Protein AF-A0A1R2BJV6-F1 (afdb_monomer_lite)

Radius of gyration: 89.95 Å; chains: 1; bounding box: 143×63×249 Å

Structure (mmCIF, N/CA/C/O backbone):
data_AF-A0A1R2BJV6-F1
#
_entry.id   AF-A0A1R2BJV6-F1
#
loop_
_atom_site.group_PDB
_atom_site.id
_atom_site.type_symbol
_atom_site.label_atom_id
_atom_site.label_alt_id
_atom_site.label_comp_id
_atom_site.label_asym_id
_atom_site.label_entity_id
_atom_site.label_seq_id
_atom_site.pdbx_PDB_ins_code
_atom_site.Cartn_x
_atom_site.Cartn_y
_atom_site.Cartn_z
_atom_site.occupancy
_atom_site.B_iso_or_equiv
_atom_site.auth_seq_id
_atom_site.auth_comp_id
_atom_site.auth_asym_id
_atom_site.auth_atom_id
_atom_site.pdbx_PDB_model_num
ATOM 1 N N . MET A 1 1 ? 21.326 22.599 32.337 1.00 49.22 1 MET A N 1
ATOM 2 C CA . MET A 1 1 ? 22.613 21.914 32.579 1.00 49.22 1 MET A CA 1
ATOM 3 C C . MET A 1 1 ? 22.349 20.485 33.032 1.00 49.22 1 MET A C 1
ATOM 5 O O . MET A 1 1 ? 21.954 20.294 34.172 1.00 49.22 1 MET A O 1
ATOM 9 N N . ARG A 1 2 ? 22.512 19.503 32.141 1.00 38.78 2 ARG A N 1
ATOM 10 C CA . ARG A 1 2 ? 22.883 18.113 32.459 1.00 38.78 2 ARG A CA 1
ATOM 11 C C . ARG A 1 2 ? 23.152 17.389 31.144 1.00 38.78 2 ARG A C 1
ATOM 13 O O . ARG A 1 2 ? 22.294 17.329 30.271 1.00 38.78 2 ARG A O 1
ATOM 20 N N . SER A 1 3 ? 24.394 16.954 31.019 1.00 37.34 3 SER A N 1
ATOM 21 C CA . SER A 1 3 ? 25.013 16.361 29.844 1.00 37.34 3 SER A CA 1
ATOM 22 C C . SER A 1 3 ? 24.700 14.868 29.791 1.00 37.34 3 SER A C 1
ATOM 24 O O . SER A 1 3 ? 24.886 14.172 30.786 1.00 37.34 3 SER A O 1
ATOM 26 N N . GLY A 1 4 ? 24.243 14.381 28.637 1.00 38.38 4 GLY A N 1
ATOM 27 C CA . GLY A 1 4 ? 24.126 12.958 28.325 1.00 38.38 4 GLY A CA 1
ATOM 28 C C . GLY A 1 4 ? 25.144 12.605 27.251 1.00 38.38 4 GLY A C 1
ATOM 29 O O . GLY A 1 4 ? 24.976 12.969 26.092 1.00 38.38 4 GLY A O 1
ATOM 30 N N . ILE A 1 5 ? 26.224 11.955 27.673 1.00 42.12 5 ILE A N 1
ATOM 31 C CA . ILE A 1 5 ? 27.309 11.445 26.837 1.00 42.12 5 ILE A CA 1
ATOM 32 C C . ILE A 1 5 ? 26.849 10.085 26.303 1.00 42.12 5 ILE A C 1
ATOM 34 O O . ILE A 1 5 ? 26.606 9.180 27.096 1.00 42.12 5 ILE A O 1
ATOM 38 N N . PHE A 1 6 ? 26.744 9.932 24.981 1.00 38.12 6 PHE A N 1
ATOM 39 C CA . PHE A 1 6 ? 26.655 8.618 24.344 1.00 38.12 6 PHE A CA 1
ATOM 40 C C . PHE A 1 6 ? 27.901 8.373 23.501 1.00 38.12 6 PHE A C 1
ATOM 42 O O . PHE A 1 6 ? 28.151 9.022 22.485 1.00 38.12 6 PHE A O 1
ATOM 49 N N . SER A 1 7 ? 28.685 7.419 23.988 1.00 36.53 7 SER A N 1
ATOM 50 C CA . SER A 1 7 ? 29.841 6.811 23.351 1.00 36.53 7 SER A CA 1
ATOM 51 C C . SER A 1 7 ? 29.456 6.220 21.996 1.00 36.53 7 SER A C 1
ATOM 53 O O . SER A 1 7 ? 28.618 5.325 21.920 1.00 36.53 7 SER A O 1
ATOM 55 N N . SER A 1 8 ? 30.088 6.701 20.928 1.00 33.28 8 SER A N 1
ATOM 56 C CA . SER A 1 8 ? 30.052 6.054 19.616 1.00 33.28 8 SER A CA 1
ATOM 57 C C . SER A 1 8 ? 31.327 5.237 19.456 1.00 33.28 8 SER A C 1
ATOM 59 O O . SER A 1 8 ? 32.410 5.787 19.264 1.00 33.28 8 SER A O 1
ATOM 61 N N . SER A 1 9 ? 31.195 3.921 19.596 1.00 33.88 9 SER A N 1
ATOM 62 C CA . SER A 1 9 ? 32.257 2.962 19.316 1.00 33.88 9 SER A CA 1
ATOM 63 C C . SER A 1 9 ? 32.338 2.684 17.819 1.00 33.88 9 SER A C 1
ATOM 65 O O . SER A 1 9 ? 31.340 2.444 17.142 1.00 33.88 9 SER A O 1
ATOM 67 N N . SER A 1 10 ? 33.573 2.723 17.340 1.00 35.06 10 SER A N 1
ATOM 68 C CA . SER A 1 10 ? 34.040 2.442 15.995 1.00 35.06 10 SER A CA 1
ATOM 69 C C . SER A 1 10 ? 33.534 1.117 15.425 1.00 35.06 10 SER A C 1
ATOM 71 O O . SER A 1 10 ? 33.561 0.078 16.079 1.00 35.06 10 SER A O 1
ATOM 73 N N . SER A 1 11 ? 33.197 1.126 14.139 1.00 36.78 11 SER A N 1
ATOM 74 C CA . SER A 1 11 ? 33.303 -0.050 13.277 1.00 36.78 11 SER A CA 1
ATOM 75 C C . SER A 1 11 ? 33.945 0.399 11.974 1.00 36.78 11 SER A C 1
ATOM 77 O O . SER A 1 11 ? 33.355 1.123 11.176 1.00 36.78 11 SER A O 1
ATOM 79 N N . ALA A 1 12 ? 35.214 0.024 11.833 1.00 40.38 12 ALA A N 1
ATOM 80 C CA . ALA A 1 12 ? 36.023 0.239 10.652 1.00 40.38 12 ALA A CA 1
ATOM 81 C C . ALA A 1 12 ? 35.399 -0.503 9.464 1.00 40.38 12 ALA A C 1
ATOM 83 O O . ALA A 1 12 ? 35.312 -1.731 9.458 1.00 40.38 12 ALA A O 1
ATOM 84 N N . VAL A 1 13 ? 34.978 0.245 8.446 1.00 37.28 13 VAL A N 1
ATOM 85 C CA . VAL A 1 13 ? 34.625 -0.332 7.150 1.00 37.28 13 VAL A CA 1
ATOM 86 C C . VAL A 1 13 ? 35.931 -0.581 6.410 1.00 37.28 13 VAL A C 1
ATOM 88 O O . VAL A 1 13 ? 36.560 0.327 5.872 1.00 37.28 13 VAL A O 1
ATOM 91 N N . SER A 1 14 ? 36.343 -1.843 6.455 1.00 33.75 14 SER A N 1
ATOM 92 C CA . SER A 1 14 ? 37.362 -2.435 5.600 1.00 33.75 14 SER A CA 1
ATOM 93 C C . SER A 1 14 ? 37.049 -2.107 4.134 1.00 33.75 14 SER A C 1
ATOM 95 O O . SER A 1 14 ? 36.014 -2.488 3.584 1.00 33.75 14 SER A O 1
ATOM 97 N N . SER A 1 15 ? 37.951 -1.357 3.507 1.00 39.97 15 SER A N 1
ATOM 98 C CA . SER A 1 15 ? 37.999 -1.102 2.072 1.00 39.97 15 SER A CA 1
ATOM 99 C C . SER A 1 15 ? 38.530 -2.344 1.346 1.00 39.97 15 SER A C 1
ATOM 101 O O . SER A 1 15 ? 39.646 -2.380 0.831 1.00 39.97 15 SER A O 1
ATOM 103 N N . GLY A 1 16 ? 37.704 -3.390 1.304 1.00 36.09 16 GLY A N 1
ATOM 104 C CA . GLY A 1 16 ? 37.917 -4.563 0.461 1.00 36.09 16 GLY A CA 1
ATOM 105 C C . GLY A 1 16 ? 37.756 -4.195 -1.012 1.00 36.09 16 GLY A C 1
ATOM 106 O O . GLY A 1 16 ? 36.646 -4.107 -1.529 1.00 36.09 16 GLY A O 1
ATOM 107 N N . ARG A 1 17 ? 38.882 -3.949 -1.680 1.00 41.75 17 ARG A N 1
ATOM 108 C CA . ARG A 1 17 ? 39.010 -3.726 -3.124 1.00 41.75 17 ARG A CA 1
ATOM 109 C C . ARG A 1 17 ? 38.687 -5.037 -3.864 1.00 41.75 17 ARG A C 1
ATOM 111 O O . ARG A 1 17 ? 39.434 -5.996 -3.688 1.00 41.75 17 ARG A O 1
ATOM 118 N N . PRO A 1 18 ? 37.645 -5.124 -4.711 1.00 45.06 18 PRO A N 1
ATOM 119 C CA . PRO A 1 18 ? 37.491 -6.269 -5.597 1.00 45.06 18 PRO A CA 1
ATOM 120 C C . PRO A 1 18 ? 38.451 -6.096 -6.777 1.00 45.06 18 PRO A C 1
ATOM 122 O O . PRO A 1 18 ? 38.282 -5.206 -7.613 1.00 45.06 18 PRO A O 1
ATOM 125 N N . THR A 1 19 ? 39.479 -6.937 -6.842 1.00 48.91 19 THR A N 1
ATOM 126 C CA . THR A 1 19 ? 40.296 -7.151 -8.040 1.00 48.91 19 THR A CA 1
ATOM 127 C C . THR A 1 19 ? 39.446 -7.863 -9.087 1.00 48.91 19 THR A C 1
ATOM 129 O O . THR A 1 19 ? 39.340 -9.085 -9.103 1.00 48.91 19 THR A O 1
ATOM 132 N N . SER A 1 20 ? 38.801 -7.082 -9.951 1.00 39.19 20 SER A N 1
ATOM 133 C CA . SER A 1 20 ? 38.192 -7.571 -11.187 1.00 39.19 20 SER A CA 1
ATOM 134 C C . SER A 1 20 ? 39.228 -7.507 -12.309 1.00 39.19 20 SER A C 1
ATOM 136 O O . SER A 1 20 ? 39.201 -6.617 -13.161 1.00 39.19 20 SER A O 1
ATOM 138 N N . GLU A 1 21 ? 40.137 -8.478 -12.313 1.00 44.97 21 GLU A N 1
ATOM 139 C CA . GLU A 1 21 ? 40.784 -8.940 -13.537 1.00 44.97 21 GLU A CA 1
ATOM 140 C C . GLU A 1 21 ? 39.705 -9.552 -14.437 1.00 44.97 21 GLU A C 1
ATOM 142 O O . GLU A 1 21 ? 39.217 -10.642 -14.153 1.00 44.97 21 GLU A O 1
ATOM 147 N N . LYS A 1 22 ? 39.276 -8.816 -15.470 1.00 49.19 22 LYS A N 1
ATOM 148 C CA . LYS A 1 22 ? 38.682 -9.320 -16.729 1.00 49.19 22 LYS A CA 1
ATOM 149 C C . LYS A 1 22 ? 38.082 -8.161 -17.521 1.00 49.19 22 LYS A C 1
ATOM 151 O O . LYS A 1 22 ? 36.878 -8.062 -17.708 1.00 49.19 22 LYS A O 1
ATOM 156 N N . TYR A 1 23 ? 38.950 -7.301 -18.029 1.00 39.94 23 TYR A N 1
ATOM 157 C CA . TYR A 1 23 ? 38.676 -6.607 -19.280 1.00 39.94 23 TYR A CA 1
ATOM 158 C C . TYR A 1 23 ? 39.931 -6.760 -20.122 1.00 39.94 23 TYR A C 1
ATOM 160 O O . TYR A 1 23 ? 40.956 -6.133 -19.861 1.00 39.94 23 TYR A O 1
ATOM 168 N N . GLY A 1 24 ? 39.863 -7.690 -21.075 1.00 35.62 24 GLY A N 1
ATOM 169 C CA . GLY A 1 24 ? 40.826 -7.756 -22.156 1.00 35.62 24 GLY A CA 1
ATOM 170 C C . GLY A 1 24 ? 40.742 -6.436 -22.902 1.00 35.62 24 GLY A C 1
ATOM 171 O O . GLY A 1 24 ? 39.757 -6.169 -23.587 1.00 35.62 24 GLY A O 1
ATOM 172 N N . TYR A 1 25 ? 41.756 -5.599 -22.717 1.00 34.22 25 TYR A N 1
ATOM 173 C CA . TYR A 1 25 ? 42.024 -4.503 -23.622 1.00 34.22 25 TYR A CA 1
ATOM 174 C C . TYR A 1 25 ? 42.264 -5.135 -24.990 1.00 34.22 25 TYR A C 1
ATOM 176 O O . TYR A 1 25 ? 43.315 -5.727 -25.236 1.00 34.22 25 TYR A O 1
ATOM 184 N N . ALA A 1 26 ? 41.272 -5.043 -25.873 1.00 38.50 26 ALA A N 1
ATOM 185 C CA . ALA A 1 26 ? 41.555 -5.090 -27.291 1.00 38.50 26 ALA A CA 1
ATOM 186 C C . ALA A 1 26 ? 42.527 -3.935 -27.540 1.00 38.50 26 ALA A C 1
ATOM 188 O O . ALA A 1 26 ? 42.160 -2.768 -27.405 1.00 38.50 26 ALA A O 1
ATOM 189 N N . GLN A 1 27 ? 43.788 -4.284 -27.791 1.00 36.28 27 GLN A N 1
ATOM 190 C CA . GLN A 1 27 ? 44.793 -3.373 -28.305 1.00 36.28 27 GLN A CA 1
ATOM 191 C C . GLN A 1 27 ? 44.212 -2.732 -29.564 1.00 36.28 27 GLN A C 1
ATOM 193 O O . GLN A 1 27 ? 44.200 -3.325 -30.642 1.00 36.28 27 GLN A O 1
ATOM 198 N N . SER A 1 28 ? 43.694 -1.517 -29.426 1.00 39.84 28 SER A N 1
ATOM 199 C CA . SER A 1 28 ? 43.546 -0.622 -30.554 1.00 39.84 28 SER A CA 1
ATOM 200 C C . SER A 1 28 ? 44.963 -0.307 -31.010 1.00 39.84 28 SER A C 1
ATOM 202 O O . SER A 1 28 ? 45.648 0.510 -30.393 1.00 39.84 28 SER A O 1
ATOM 204 N N . ASN A 1 29 ? 45.422 -1.001 -32.051 1.00 40.44 29 ASN A N 1
ATOM 205 C CA . ASN A 1 29 ? 46.551 -0.545 -32.846 1.00 40.44 29 ASN A CA 1
ATOM 206 C C . ASN A 1 29 ? 46.306 0.936 -33.165 1.00 40.44 29 ASN A C 1
ATOM 208 O O . ASN A 1 29 ? 45.294 1.239 -33.806 1.00 40.44 29 ASN A O 1
ATOM 212 N N . PRO A 1 30 ? 47.183 1.870 -32.759 1.00 41.09 30 PRO A N 1
ATOM 213 C CA . PRO A 1 30 ? 47.204 3.165 -33.401 1.00 41.09 30 PRO A CA 1
ATOM 214 C C . PRO A 1 30 ? 47.740 2.888 -34.804 1.00 41.09 30 PRO A C 1
ATOM 216 O O . PRO A 1 30 ? 48.946 2.772 -35.014 1.00 41.09 30 PRO A O 1
ATOM 219 N N . GLY A 1 31 ? 46.822 2.669 -35.750 1.00 34.84 31 GLY A N 1
ATOM 220 C CA . GLY A 1 31 ? 47.141 2.670 -37.169 1.00 34.84 31 GLY A CA 1
ATOM 221 C C . GLY A 1 31 ? 47.959 3.924 -37.429 1.00 34.84 31 GLY A C 1
ATOM 222 O O . GLY A 1 31 ? 47.504 5.030 -37.133 1.00 34.84 31 GLY A O 1
ATOM 223 N N . GLY A 1 32 ? 49.207 3.713 -37.840 1.00 33.66 32 GLY A N 1
ATOM 224 C CA . GLY A 1 32 ? 50.208 4.754 -37.945 1.00 33.66 32 GLY A CA 1
ATOM 225 C C . GLY A 1 32 ? 49.659 5.948 -38.707 1.00 33.66 32 GLY A C 1
ATOM 226 O O . GLY A 1 32 ? 49.199 5.823 -39.841 1.00 33.66 32 GLY A O 1
ATOM 227 N N . PHE A 1 33 ? 49.739 7.112 -38.071 1.00 37.44 33 PHE A N 1
ATOM 228 C CA . PHE A 1 33 ? 49.741 8.380 -38.773 1.00 37.44 33 PHE A CA 1
ATOM 229 C C . PHE A 1 33 ? 50.934 8.365 -39.734 1.00 37.44 33 PHE A C 1
ATOM 231 O O . PHE A 1 33 ? 52.050 8.731 -39.370 1.00 37.44 33 PHE A O 1
ATOM 238 N N . HIS A 1 34 ? 50.707 7.939 -40.974 1.00 37.00 34 HIS A N 1
ATOM 239 C CA . HIS A 1 34 ? 51.556 8.360 -42.070 1.00 37.00 34 HIS A CA 1
ATOM 240 C C . HIS A 1 34 ? 51.270 9.845 -42.289 1.00 37.00 34 HIS A C 1
ATOM 242 O O . HIS A 1 34 ? 50.373 10.229 -43.034 1.00 37.00 34 HIS A O 1
ATOM 248 N N . GLN A 1 35 ? 52.044 10.693 -41.609 1.00 35.38 35 GLN A N 1
ATOM 249 C CA . GLN A 1 35 ? 52.321 12.029 -42.111 1.00 35.38 35 GLN A CA 1
ATOM 250 C C . GLN A 1 35 ? 53.068 11.853 -43.429 1.00 35.38 35 GLN A C 1
ATOM 252 O O . GLN A 1 35 ? 54.291 11.726 -43.475 1.00 35.38 35 GLN A O 1
ATOM 257 N N . SER A 1 36 ? 52.324 11.799 -44.524 1.00 37.03 36 SER A N 1
ATOM 258 C CA . SER A 1 36 ? 52.890 11.975 -45.846 1.00 37.03 36 SER A CA 1
ATOM 259 C C . SER A 1 36 ? 53.202 13.460 -46.027 1.00 37.03 36 SER A C 1
ATOM 261 O O . SER A 1 36 ? 52.448 14.198 -46.656 1.00 37.03 36 SER A O 1
ATOM 263 N N . ASN A 1 37 ? 54.331 13.893 -45.458 1.00 39.50 37 ASN A N 1
ATOM 264 C CA . ASN A 1 37 ? 55.062 15.068 -45.920 1.00 39.50 37 ASN A CA 1
ATOM 265 C C . ASN A 1 37 ? 55.548 14.779 -47.348 1.00 39.50 37 ASN A C 1
ATOM 267 O O . ASN A 1 37 ? 56.713 14.446 -47.559 1.00 39.50 37 ASN A O 1
ATOM 271 N N . PHE A 1 38 ? 54.660 14.866 -48.340 1.00 37.81 38 PHE A N 1
ATOM 272 C CA . PHE A 1 38 ? 55.090 14.909 -49.732 1.00 37.81 38 PHE A CA 1
ATOM 273 C C . PHE A 1 38 ? 55.429 16.347 -50.089 1.00 37.81 38 PHE A C 1
ATOM 275 O O . PHE A 1 38 ? 54.603 17.148 -50.518 1.00 37.81 38 PHE A O 1
ATOM 282 N N . SER A 1 39 ? 56.704 16.631 -49.845 1.00 34.56 39 SER A N 1
ATOM 283 C CA . SER A 1 39 ? 57.479 17.668 -50.500 1.00 34.56 39 SER A CA 1
ATOM 284 C C . SER A 1 39 ? 57.087 17.782 -51.976 1.00 34.56 39 SER A C 1
ATOM 286 O O . SER A 1 39 ? 57.166 16.814 -52.733 1.00 34.56 39 SER A O 1
ATOM 288 N N . LEU A 1 40 ? 56.686 18.988 -52.371 1.00 41.06 40 LEU A N 1
ATOM 289 C CA . LEU A 1 40 ? 56.556 19.448 -53.752 1.00 41.06 40 LEU A CA 1
ATOM 290 C C . LEU A 1 40 ? 57.963 19.546 -54.370 1.00 41.06 40 LEU A C 1
ATOM 292 O O . LEU A 1 40 ? 58.503 20.622 -54.600 1.00 41.06 40 LEU A O 1
ATOM 296 N N . SER A 1 41 ? 58.616 18.411 -54.584 1.00 43.16 41 SER A N 1
ATOM 297 C CA . SER A 1 41 ? 59.862 18.341 -55.340 1.00 43.16 41 SER A CA 1
ATOM 298 C C . SER A 1 41 ? 59.922 17.013 -56.080 1.00 43.16 41 SER A C 1
ATOM 300 O O . SER A 1 41 ? 59.443 16.003 -55.576 1.00 43.16 41 SER A O 1
ATOM 302 N N . MET A 1 42 ? 60.515 17.042 -57.275 1.00 41.00 42 MET A N 1
ATOM 303 C CA . MET A 1 42 ? 60.585 15.978 -58.291 1.00 41.00 42 MET A CA 1
ATOM 304 C C . MET A 1 42 ? 59.549 16.086 -59.421 1.00 41.00 42 MET A C 1
ATOM 306 O O . MET A 1 42 ? 58.965 15.103 -59.865 1.00 41.00 42 MET A O 1
ATOM 310 N N . ILE A 1 43 ? 59.438 17.285 -60.003 1.00 41.72 43 ILE A N 1
ATOM 311 C CA . ILE A 1 43 ? 59.427 17.369 -61.469 1.00 41.72 43 ILE A CA 1
ATOM 312 C C . ILE A 1 43 ? 60.828 16.928 -61.911 1.00 41.72 43 ILE A C 1
ATOM 314 O O . ILE A 1 43 ? 61.792 17.682 -61.796 1.00 41.72 43 ILE A O 1
ATOM 318 N N . THR A 1 44 ? 60.971 15.677 -62.340 1.00 38.91 44 THR A N 1
ATOM 319 C CA . THR A 1 44 ? 62.186 15.205 -63.016 1.00 38.91 44 THR A CA 1
ATOM 320 C C . THR A 1 44 ? 62.430 16.033 -64.285 1.00 38.91 44 THR A C 1
ATOM 322 O O . THR A 1 44 ? 61.498 16.171 -65.083 1.00 38.91 44 THR A O 1
ATOM 325 N N . PRO A 1 45 ? 63.647 16.552 -64.535 1.00 39.00 45 PRO A N 1
ATOM 326 C CA . PRO A 1 45 ? 63.947 17.242 -65.781 1.00 39.00 45 PRO A CA 1
ATOM 327 C C . PRO A 1 45 ? 64.039 16.249 -66.949 1.00 39.00 45 PRO A C 1
ATOM 329 O O . PRO A 1 45 ? 64.834 15.314 -66.928 1.00 39.00 45 PRO A O 1
ATOM 332 N N . LEU A 1 46 ? 63.200 16.496 -67.957 1.00 43.41 46 LEU A N 1
ATOM 333 C CA . LEU A 1 46 ? 63.441 16.370 -69.401 1.00 43.41 46 LEU A CA 1
ATOM 334 C C . LEU A 1 46 ? 64.406 15.256 -69.856 1.00 43.41 46 LEU A C 1
ATOM 336 O O . LEU A 1 46 ? 65.609 15.465 -70.006 1.00 43.41 46 LEU A O 1
ATOM 340 N N . LYS A 1 47 ? 63.841 14.110 -70.267 1.00 38.09 47 LYS A N 1
ATOM 341 C CA . LYS A 1 47 ? 64.441 13.345 -71.369 1.00 38.09 47 LYS A CA 1
ATOM 342 C C . LYS A 1 47 ? 64.453 14.254 -72.598 1.00 38.09 47 LYS A C 1
ATOM 344 O O . LYS A 1 47 ? 63.409 14.783 -72.974 1.00 38.09 47 LYS A O 1
ATOM 349 N N . ASN A 1 48 ? 65.629 14.420 -73.201 1.00 33.03 48 ASN A N 1
ATOM 350 C CA . ASN A 1 48 ? 65.822 15.096 -74.483 1.00 33.03 48 ASN A CA 1
ATOM 351 C C . ASN A 1 48 ? 64.681 14.749 -75.457 1.00 33.03 48 ASN A C 1
ATOM 353 O O . ASN A 1 48 ? 64.411 13.554 -75.642 1.00 33.03 48 ASN A O 1
ATOM 357 N N . PRO A 1 49 ? 64.015 15.737 -76.084 1.00 42.91 49 PRO A N 1
ATOM 358 C CA . PRO A 1 49 ? 62.938 15.465 -77.015 1.00 42.91 49 PRO A CA 1
ATOM 359 C C . PRO A 1 49 ? 63.560 14.855 -78.269 1.00 42.91 49 PRO A C 1
ATOM 361 O O . PRO A 1 49 ? 63.974 15.552 -79.191 1.00 42.91 49 PRO A O 1
ATOM 364 N N . THR A 1 50 ? 63.617 13.525 -78.329 1.00 44.12 50 THR A N 1
ATOM 365 C CA . THR A 1 50 ? 63.570 12.864 -79.630 1.00 44.12 50 THR A CA 1
ATOM 366 C C . THR A 1 50 ? 62.241 13.304 -80.220 1.00 44.12 50 THR A C 1
ATOM 368 O O . THR A 1 50 ? 61.185 13.011 -79.663 1.00 44.12 50 THR A O 1
ATOM 371 N N . HIS A 1 51 ? 62.303 14.146 -81.251 1.00 50.66 51 HIS A N 1
ATOM 372 C CA . HIS A 1 51 ? 61.143 14.687 -81.943 1.00 50.66 51 HIS A CA 1
ATOM 373 C C . HIS A 1 51 ? 60.315 13.523 -82.499 1.00 50.66 51 HIS A C 1
ATOM 375 O O . HIS A 1 51 ? 60.478 13.103 -83.638 1.00 50.66 51 HIS A O 1
ATOM 381 N N . LYS A 1 52 ? 59.428 12.963 -81.672 1.00 61.91 52 LYS A N 1
ATOM 382 C CA . LYS A 1 52 ? 58.354 12.111 -82.148 1.00 61.91 52 LYS A CA 1
ATOM 383 C C . LYS A 1 52 ? 57.399 13.044 -82.867 1.00 61.91 52 LYS A C 1
ATOM 385 O O . LYS A 1 52 ? 56.685 13.829 -82.240 1.00 61.91 52 LYS A O 1
ATOM 390 N N . ASP A 1 53 ? 57.424 12.987 -84.190 1.00 73.56 53 ASP A N 1
ATOM 391 C CA . ASP A 1 53 ? 56.498 13.712 -85.056 1.00 73.56 53 ASP A CA 1
ATOM 392 C C . ASP A 1 53 ? 55.128 13.025 -85.100 1.00 73.56 53 ASP A C 1
ATOM 394 O O . ASP A 1 53 ? 54.471 12.979 -86.139 1.00 73.56 53 ASP A O 1
ATOM 398 N N . SER A 1 54 ? 54.690 12.481 -83.962 1.00 84.12 54 SER A N 1
ATOM 399 C CA . SER A 1 54 ? 53.398 11.842 -83.788 1.00 84.12 54 SER A CA 1
ATOM 400 C C . SER A 1 54 ? 52.804 12.097 -82.402 1.00 84.12 54 SER A C 1
ATOM 402 O O . SER A 1 54 ? 53.514 12.293 -81.415 1.00 84.12 54 SER A O 1
ATOM 404 N N . CYS A 1 55 ? 51.475 12.119 -82.326 1.00 87.31 55 CYS A N 1
ATOM 405 C CA . CYS A 1 55 ? 50.749 12.237 -81.064 1.00 87.31 55 CYS A CA 1
ATOM 406 C C . CYS A 1 55 ? 50.975 11.002 -80.185 1.00 87.31 55 CYS A C 1
ATOM 408 O O . CYS A 1 55 ? 50.712 9.895 -80.630 1.00 87.31 55 CYS A O 1
ATOM 410 N N . HIS A 1 56 ? 51.353 11.170 -78.917 1.00 87.62 56 HIS A N 1
ATOM 411 C CA . HIS A 1 56 ? 51.596 10.033 -78.015 1.00 87.62 56 HIS A CA 1
ATOM 412 C C . HIS A 1 56 ? 50.341 9.214 -77.643 1.00 87.62 56 HIS A C 1
ATOM 414 O O . HIS A 1 56 ? 50.480 8.149 -77.051 1.00 87.62 56 HIS A O 1
ATOM 420 N N . ILE A 1 57 ? 49.131 9.698 -77.961 1.00 88.25 57 ILE A N 1
ATOM 421 C CA . ILE A 1 57 ? 47.861 9.004 -77.677 1.00 88.25 57 ILE A CA 1
ATOM 422 C C . ILE A 1 57 ? 47.393 8.189 -78.886 1.00 88.25 57 ILE A C 1
ATOM 424 O O . ILE A 1 57 ? 47.126 6.999 -78.755 1.00 88.25 57 ILE A O 1
ATOM 428 N N . CYS A 1 58 ? 47.307 8.805 -80.070 1.00 88.19 58 CYS A N 1
ATOM 429 C CA . CYS A 1 58 ? 46.791 8.143 -81.277 1.00 88.19 58 CYS A CA 1
ATOM 430 C C . CYS A 1 58 ? 47.838 7.881 -82.364 1.00 88.19 58 CYS A C 1
ATOM 432 O O . CYS A 1 58 ? 47.489 7.409 -83.442 1.00 88.19 58 CYS A O 1
ATOM 434 N N . ASN A 1 59 ? 49.103 8.230 -82.124 1.00 85.50 59 ASN A N 1
ATOM 435 C CA . ASN A 1 59 ? 50.220 8.110 -83.064 1.00 85.50 59 ASN A CA 1
ATOM 436 C C . ASN A 1 59 ? 50.021 8.825 -84.415 1.00 85.50 59 ASN A C 1
ATOM 438 O O . ASN A 1 59 ? 50.791 8.589 -85.345 1.00 85.50 59 ASN A O 1
ATOM 442 N N . CYS A 1 60 ? 49.048 9.739 -84.542 1.00 84.75 60 CYS A N 1
ATOM 443 C CA . CYS A 1 60 ? 48.867 10.507 -85.774 1.00 84.75 60 CYS A CA 1
ATOM 444 C C . CYS A 1 60 ? 50.079 11.407 -86.025 1.00 84.75 60 CYS A C 1
ATOM 446 O O . CYS A 1 60 ? 50.538 12.082 -85.099 1.00 84.75 60 CYS A O 1
ATOM 448 N N . SER A 1 61 ? 50.573 11.452 -87.263 1.00 82.81 61 SER A N 1
ATOM 449 C CA . SER A 1 61 ? 51.741 12.269 -87.582 1.00 82.81 61 SER A CA 1
ATOM 450 C C . SER A 1 61 ? 51.414 13.766 -87.621 1.00 82.81 61 SER A C 1
ATOM 452 O O . SER A 1 61 ? 50.369 14.173 -88.132 1.00 82.81 61 SER A O 1
ATOM 454 N N . PHE A 1 62 ? 52.314 14.598 -87.094 1.00 82.19 62 PHE A N 1
ATOM 455 C CA . PHE A 1 62 ? 52.176 16.057 -87.123 1.00 82.19 62 PHE A CA 1
ATOM 456 C C . PHE A 1 62 ? 52.571 16.676 -88.468 1.00 82.19 62 PHE A C 1
ATOM 458 O O . PHE A 1 62 ? 52.156 17.795 -88.751 1.00 82.19 62 PHE A O 1
ATOM 465 N N . SER A 1 63 ? 53.313 15.952 -89.312 1.00 70.31 63 SER A N 1
ATOM 466 C CA . SER A 1 63 ? 53.765 16.435 -90.625 1.00 70.31 63 SER A CA 1
ATOM 467 C C . SER A 1 63 ? 52.632 16.593 -91.642 1.00 70.31 63 SER A C 1
ATOM 469 O O . SER A 1 63 ? 52.793 17.330 -92.610 1.00 70.31 63 SER A O 1
ATOM 471 N N . LEU A 1 64 ? 51.490 15.924 -91.425 1.00 59.34 64 LEU A N 1
ATOM 472 C CA . LEU A 1 64 ? 50.440 15.818 -92.435 1.00 59.34 64 LEU A CA 1
ATOM 473 C C . LEU A 1 64 ? 49.265 16.787 -92.280 1.00 59.34 64 LEU A C 1
ATOM 475 O O . LEU A 1 64 ? 48.719 17.096 -93.322 1.00 59.34 64 LEU A O 1
ATOM 479 N N . ILE A 1 65 ? 48.867 17.272 -91.085 1.00 56.00 65 ILE A N 1
ATOM 480 C CA . ILE A 1 65 ? 47.783 18.294 -90.929 1.00 56.00 65 ILE A CA 1
ATOM 481 C C . ILE A 1 65 ? 47.616 18.898 -89.500 1.00 56.00 65 ILE A C 1
ATOM 483 O O . ILE A 1 65 ? 46.757 19.750 -89.303 1.00 56.00 65 ILE A O 1
ATOM 487 N N . ASN A 1 66 ? 48.418 18.581 -88.471 1.00 62.94 66 ASN A N 1
ATOM 488 C CA . ASN A 1 66 ? 48.112 19.021 -87.089 1.00 62.94 66 ASN A CA 1
ATOM 489 C C . ASN A 1 66 ? 49.208 19.868 -86.423 1.00 62.94 66 ASN A C 1
ATOM 491 O O . ASN A 1 66 ? 50.365 19.463 -86.364 1.00 62.94 66 ASN A O 1
ATOM 495 N N . LYS A 1 67 ? 48.824 21.002 -85.807 1.00 75.25 67 LYS A N 1
ATOM 496 C CA . LYS A 1 67 ? 49.698 21.753 -84.885 1.00 75.25 67 LYS A CA 1
ATOM 497 C C . LYS A 1 67 ? 50.107 20.842 -83.718 1.00 75.25 67 LYS A C 1
ATOM 499 O O . LYS A 1 67 ? 49.244 20.329 -83.006 1.00 75.25 67 LYS A O 1
ATOM 504 N N . LYS A 1 68 ? 51.417 20.660 -83.523 1.00 84.94 68 LYS A N 1
ATOM 505 C CA . LYS A 1 68 ? 51.999 19.933 -82.385 1.00 84.94 68 LYS A CA 1
ATOM 506 C C . LYS A 1 68 ? 51.759 20.722 -81.096 1.00 84.94 68 LYS A C 1
ATOM 508 O O . LYS A 1 68 ? 52.189 21.867 -80.989 1.00 84.94 68 LYS A O 1
ATOM 513 N N . LEU A 1 69 ? 51.088 20.111 -80.124 1.00 86.50 69 LEU A N 1
ATOM 514 C CA . LEU A 1 69 ? 50.874 20.667 -78.786 1.00 86.50 69 LEU A CA 1
ATOM 515 C C . LEU A 1 69 ? 51.645 19.827 -77.771 1.00 86.50 69 LEU A C 1
ATOM 517 O O . LEU A 1 69 ? 51.804 18.626 -77.972 1.00 86.50 69 LEU A O 1
ATOM 521 N N . ILE A 1 70 ? 52.117 20.437 -76.687 1.00 87.31 70 ILE A N 1
ATOM 522 C CA . ILE A 1 70 ? 52.832 19.733 -75.616 1.00 87.31 70 ILE A CA 1
ATOM 523 C C . ILE A 1 70 ? 51.923 19.640 -74.394 1.00 87.31 70 ILE A C 1
ATOM 525 O O . ILE A 1 70 ? 51.358 20.644 -73.962 1.00 87.31 70 ILE A O 1
ATOM 529 N N . CYS A 1 71 ? 51.769 18.433 -73.851 1.00 88.81 71 CYS A N 1
ATOM 530 C CA . CYS A 1 71 ? 51.052 18.218 -72.601 1.00 88.81 71 CYS A CA 1
ATOM 531 C C . CYS A 1 71 ? 51.821 18.826 -71.426 1.00 88.81 71 CYS A C 1
ATOM 533 O O . CYS A 1 71 ? 52.961 18.441 -71.181 1.00 88.81 71 CYS A O 1
ATOM 535 N N . LYS A 1 72 ? 51.188 19.708 -70.644 1.00 87.69 72 LYS A N 1
ATOM 536 C CA . LYS A 1 72 ? 51.796 20.247 -69.415 1.00 87.69 72 LYS A CA 1
ATOM 537 C C . LYS A 1 72 ? 52.023 19.175 -68.337 1.00 87.69 72 LYS A C 1
ATOM 539 O O . LYS A 1 72 ? 52.962 19.291 -67.560 1.00 87.69 72 LYS A O 1
ATOM 544 N N . GLY A 1 73 ? 51.180 18.141 -68.292 1.00 87.38 73 GLY A N 1
ATOM 545 C CA . GLY A 1 73 ? 51.252 17.084 -67.278 1.00 87.38 73 GLY A CA 1
ATOM 546 C C . GLY A 1 73 ? 52.425 16.119 -67.474 1.00 87.38 73 GLY A C 1
ATOM 547 O O . GLY A 1 73 ? 53.161 15.855 -66.530 1.00 87.38 73 GLY A O 1
ATOM 548 N N . CYS A 1 74 ? 52.611 15.603 -68.693 1.00 88.62 74 CYS A N 1
ATOM 549 C CA . CYS A 1 74 ? 53.633 14.589 -68.988 1.00 88.62 74 CYS A CA 1
ATOM 550 C C . CYS A 1 74 ? 54.758 15.058 -69.925 1.00 88.62 74 CYS A C 1
ATOM 552 O O . CYS A 1 74 ? 55.711 14.316 -70.131 1.00 88.62 74 CYS A O 1
ATOM 554 N N . GLY A 1 75 ? 54.663 16.253 -70.518 1.00 87.50 75 GLY A N 1
ATOM 555 C CA . GLY A 1 75 ? 55.653 16.777 -71.470 1.00 87.50 75 GLY A CA 1
ATOM 556 C C . GLY A 1 75 ? 55.617 16.139 -72.865 1.00 87.50 75 GLY A C 1
ATOM 557 O O . GLY A 1 75 ? 56.364 16.559 -73.747 1.00 87.50 75 GLY A O 1
ATOM 558 N N . GLU A 1 76 ? 54.750 15.152 -73.097 1.00 89.81 76 GLU A N 1
ATOM 559 C CA . GLU A 1 76 ? 54.659 14.429 -74.369 1.00 89.81 76 GLU A CA 1
ATOM 560 C C . GLU A 1 76 ? 53.834 15.198 -75.422 1.00 89.81 76 GLU A C 1
ATOM 562 O O . GLU A 1 76 ? 52.889 15.927 -75.079 1.00 89.81 76 GLU A O 1
ATOM 567 N N . PRO A 1 77 ? 54.140 15.038 -76.725 1.00 88.12 77 PRO A N 1
ATOM 568 C CA . PRO A 1 77 ? 53.438 15.745 -77.783 1.00 88.12 77 PRO A CA 1
ATOM 569 C C . PRO A 1 77 ? 52.069 15.120 -78.080 1.00 88.12 77 PRO A C 1
ATOM 571 O O . PRO A 1 77 ? 51.907 13.900 -78.130 1.00 88.12 77 PRO A O 1
ATOM 574 N N . MET A 1 78 ? 51.061 15.950 -78.322 1.00 89.19 78 MET A N 1
ATOM 575 C CA . MET A 1 78 ? 49.681 15.535 -78.580 1.00 89.19 78 MET A CA 1
ATOM 576 C C . MET A 1 78 ? 49.047 16.347 -79.709 1.00 89.19 78 MET A C 1
ATOM 578 O O . MET A 1 78 ? 49.442 17.482 -79.978 1.00 89.19 78 MET A O 1
ATOM 582 N N . CYS A 1 79 ? 48.071 15.753 -80.396 1.00 87.38 79 CYS A N 1
ATOM 583 C CA . CYS A 1 79 ? 47.259 16.476 -81.370 1.00 87.38 79 CYS A CA 1
ATOM 584 C C . CYS A 1 79 ? 46.126 17.232 -80.671 1.00 87.38 79 CYS A C 1
ATOM 586 O O . CYS A 1 79 ? 45.797 16.953 -79.520 1.00 87.38 79 CYS A O 1
ATOM 588 N N . TYR A 1 80 ? 45.513 18.180 -81.383 1.00 85.94 80 TYR A N 1
ATOM 589 C CA . TYR A 1 80 ? 44.434 19.008 -80.840 1.00 85.94 80 TYR A CA 1
ATOM 590 C C . TYR A 1 80 ? 43.268 18.180 -80.280 1.00 85.94 80 TYR A C 1
ATOM 592 O O . TYR A 1 80 ? 42.758 18.510 -79.214 1.00 85.94 80 TYR A O 1
ATOM 600 N N . MET A 1 81 ? 42.910 17.082 -80.957 1.00 87.19 81 MET A N 1
ATOM 601 C CA . MET A 1 81 ? 41.824 16.176 -80.558 1.00 87.19 81 MET A CA 1
ATOM 602 C C . MET A 1 81 ? 42.041 15.507 -79.201 1.00 87.19 81 MET A C 1
ATOM 604 O O . MET A 1 81 ? 41.069 15.267 -78.502 1.00 87.19 81 MET A O 1
ATOM 608 N N . HIS A 1 82 ? 43.295 15.239 -78.831 1.00 88.44 82 HIS A N 1
ATOM 609 C CA . HIS A 1 82 ? 43.649 14.647 -77.537 1.00 88.44 82 HIS A CA 1
ATOM 610 C C . HIS A 1 82 ? 44.268 15.680 -76.594 1.00 88.44 82 HIS A C 1
ATOM 612 O O . HIS A 1 82 ? 45.120 15.357 -75.763 1.00 88.44 82 HIS A O 1
ATOM 618 N N . SER A 1 83 ? 43.913 16.951 -76.801 1.00 86.81 83 SER A N 1
ATOM 619 C CA . SER A 1 83 ? 44.331 18.058 -75.961 1.00 86.81 83 SER A CA 1
ATOM 620 C C . SER A 1 83 ? 43.103 18.720 -75.355 1.00 86.81 83 SER A C 1
ATOM 622 O O . SER A 1 83 ? 42.255 19.268 -76.060 1.00 86.81 83 SER A O 1
ATOM 624 N N . SER A 1 84 ? 43.051 18.720 -74.034 1.00 86.25 84 SER A N 1
ATOM 625 C CA . SER A 1 84 ? 42.044 19.434 -73.263 1.00 86.25 84 SER A CA 1
ATOM 626 C C . SER A 1 84 ? 42.677 20.671 -72.629 1.00 86.25 84 SER A C 1
ATOM 628 O O . SER A 1 84 ? 43.860 20.660 -72.283 1.00 86.25 84 SER A O 1
ATOM 630 N N . LEU A 1 85 ? 41.916 21.759 -72.504 1.00 82.06 85 LEU A N 1
ATOM 631 C CA . LEU A 1 85 ? 42.344 22.913 -71.709 1.00 82.06 85 LEU A CA 1
ATOM 632 C C . LEU A 1 85 ? 42.195 22.569 -70.229 1.00 82.06 85 LEU A C 1
ATOM 634 O O . LEU A 1 85 ? 41.175 22.007 -69.833 1.00 82.06 85 LEU A O 1
ATOM 638 N N . LEU A 1 86 ? 43.214 22.891 -69.434 1.00 70.69 86 LEU A N 1
ATOM 639 C CA . LEU A 1 86 ? 43.188 22.636 -67.994 1.00 70.69 86 LEU A CA 1
ATOM 640 C C . LEU A 1 86 ? 42.219 23.584 -67.264 1.00 70.69 86 LEU A C 1
ATOM 642 O O . LEU A 1 86 ? 41.589 23.189 -66.291 1.00 70.69 86 LEU A O 1
ATOM 646 N N . ASP A 1 87 ? 42.079 24.815 -67.756 1.00 68.31 87 ASP A N 1
ATOM 647 C CA . ASP A 1 87 ? 41.150 25.825 -67.250 1.00 68.31 87 ASP A CA 1
ATOM 648 C C . ASP A 1 87 ? 40.717 26.737 -68.414 1.00 68.31 87 ASP A C 1
ATOM 650 O O . ASP A 1 87 ? 41.455 26.910 -69.384 1.00 68.31 87 ASP A O 1
ATOM 654 N N . ARG A 1 88 ? 39.529 27.347 -68.340 1.00 66.06 88 ARG A N 1
ATOM 655 C CA . ARG A 1 88 ? 39.052 28.327 -69.333 1.00 66.06 88 ARG A CA 1
ATOM 656 C C . ARG A 1 88 ? 39.918 29.591 -69.367 1.00 66.06 88 ARG A C 1
ATOM 658 O O . ARG A 1 88 ? 39.914 30.287 -70.378 1.00 66.06 88 ARG A O 1
ATOM 665 N N . PHE A 1 89 ? 40.656 29.865 -68.290 1.00 67.94 89 PHE A N 1
ATOM 666 C CA . PHE A 1 89 ? 41.519 31.042 -68.149 1.00 67.94 89 PHE A CA 1
ATOM 667 C C . PHE A 1 89 ? 43.009 30.761 -68.402 1.00 67.94 89 PHE A C 1
ATOM 669 O O . PHE A 1 89 ? 43.748 31.689 -68.724 1.00 67.94 89 PHE A O 1
ATOM 676 N N . ASN A 1 90 ? 43.451 29.500 -68.329 1.00 64.06 90 ASN A N 1
ATOM 677 C CA . ASN A 1 90 ? 44.822 29.101 -68.654 1.00 64.06 90 ASN A CA 1
ATOM 678 C C . ASN A 1 90 ? 44.857 28.403 -70.018 1.00 64.06 90 ASN A C 1
ATOM 680 O O . ASN A 1 90 ? 44.297 27.327 -70.194 1.00 64.06 90 ASN A O 1
ATOM 684 N N . LEU A 1 91 ? 45.595 28.966 -70.982 1.00 71.06 91 LEU A N 1
ATOM 685 C CA . LEU A 1 91 ? 45.804 28.371 -72.317 1.00 71.06 91 LEU A CA 1
ATOM 686 C C . LEU A 1 91 ? 46.650 27.079 -72.298 1.00 71.06 91 LEU A C 1
ATOM 688 O O . LEU A 1 91 ? 47.031 26.555 -73.347 1.00 71.06 91 LEU A O 1
ATOM 692 N N . GLU A 1 92 ? 46.963 26.567 -71.112 1.00 81.81 92 GLU A N 1
ATOM 693 C CA . GLU A 1 92 ? 47.742 25.359 -70.909 1.00 81.81 92 GLU A CA 1
ATOM 694 C C . GLU A 1 92 ? 46.913 24.123 -71.243 1.00 81.81 92 GLU A C 1
ATOM 696 O O . GLU A 1 92 ? 45.780 23.947 -70.784 1.00 81.81 92 GLU A O 1
ATOM 701 N N . ARG A 1 93 ? 47.500 23.247 -72.060 1.00 85.88 93 ARG A N 1
ATOM 702 C CA . ARG A 1 93 ? 46.839 22.036 -72.533 1.00 85.88 93 ARG A CA 1
ATOM 703 C C . ARG A 1 93 ? 47.410 20.798 -71.863 1.00 85.88 93 ARG A C 1
ATOM 705 O O . ARG A 1 93 ? 48.616 20.677 -71.646 1.00 85.88 93 ARG A O 1
ATOM 712 N N . ILE A 1 94 ? 46.529 19.853 -71.582 1.00 91.00 94 ILE A N 1
ATOM 713 C CA . ILE A 1 94 ? 46.839 18.557 -70.991 1.00 91.00 94 ILE A CA 1
ATOM 714 C C . ILE A 1 94 ? 46.291 17.449 -71.888 1.00 91.00 94 ILE A C 1
ATOM 716 O O . ILE A 1 94 ? 45.304 17.648 -72.598 1.00 91.00 94 ILE A O 1
ATOM 720 N N . CYS A 1 95 ? 46.956 16.300 -71.895 1.00 89.75 95 CYS A N 1
ATOM 721 C CA . CYS A 1 95 ? 46.518 15.156 -72.676 1.00 89.75 95 CYS A CA 1
ATOM 722 C C . CYS A 1 95 ? 45.404 14.397 -71.958 1.00 89.75 95 CYS A C 1
ATOM 724 O O . CYS A 1 95 ? 45.309 14.447 -70.729 1.00 89.75 95 CYS A O 1
ATOM 726 N N . ASP A 1 96 ? 44.594 13.655 -72.708 1.00 88.62 96 ASP A N 1
ATOM 727 C CA . ASP A 1 96 ? 43.444 12.935 -72.146 1.00 88.62 96 ASP A CA 1
ATOM 728 C C . ASP A 1 96 ? 43.843 11.935 -71.054 1.00 88.62 96 ASP A C 1
ATOM 730 O O . ASP A 1 96 ? 43.108 11.745 -70.088 1.00 88.62 96 ASP A O 1
ATOM 734 N N . VAL A 1 97 ? 45.034 11.335 -71.156 1.00 89.94 97 VAL A N 1
ATOM 735 C CA . VAL A 1 97 ? 45.557 10.402 -70.145 1.00 89.94 97 VAL A CA 1
ATOM 736 C C . VAL A 1 97 ? 45.800 11.116 -68.814 1.00 89.94 97 VAL A C 1
ATOM 738 O O . VAL A 1 97 ? 45.332 10.656 -67.773 1.00 89.94 97 VAL A O 1
ATOM 741 N N . CYS A 1 98 ? 46.495 12.255 -68.836 1.00 89.88 98 CYS A N 1
ATOM 742 C CA . CYS A 1 98 ? 46.767 13.026 -67.626 1.00 89.88 98 CYS A CA 1
ATOM 743 C C . CYS A 1 98 ? 45.493 13.690 -67.079 1.00 89.88 98 CYS A C 1
ATOM 745 O O . CYS A 1 98 ? 45.306 13.724 -65.866 1.00 89.88 98 CYS A O 1
ATOM 747 N N . MET A 1 99 ? 44.585 14.149 -67.948 1.00 89.81 99 MET A N 1
ATOM 748 C CA . MET A 1 99 ? 43.276 14.659 -67.525 1.00 89.81 99 MET A CA 1
ATOM 749 C C . MET A 1 99 ? 42.468 13.572 -66.806 1.00 89.81 99 MET A C 1
ATOM 751 O O . MET A 1 99 ? 41.924 13.806 -65.730 1.00 89.81 99 MET A O 1
ATOM 755 N N . ARG A 1 100 ? 42.451 12.347 -67.348 1.00 90.44 100 ARG A N 1
ATOM 756 C CA . ARG A 1 100 ? 41.786 11.202 -66.718 1.00 90.44 100 ARG A CA 1
ATOM 757 C C . ARG A 1 100 ? 42.360 10.889 -65.338 1.00 90.44 100 ARG A C 1
ATOM 759 O O . ARG A 1 100 ? 41.589 10.627 -64.427 1.00 90.44 100 ARG A O 1
ATOM 766 N N . GLN A 1 101 ? 43.683 10.928 -65.172 1.00 91.44 101 GLN A N 1
ATOM 767 C CA . GLN A 1 101 ? 44.324 10.702 -63.869 1.00 91.44 101 GLN A CA 1
ATOM 768 C C . GLN A 1 101 ? 43.922 11.757 -62.831 1.00 91.44 101 GLN A C 1
ATOM 770 O O . GLN A 1 101 ? 43.652 11.401 -61.688 1.00 91.44 101 GLN A O 1
ATOM 775 N N . ILE A 1 102 ? 43.841 13.032 -63.228 1.00 89.56 102 ILE A N 1
ATOM 776 C CA . ILE A 1 102 ? 43.372 14.112 -62.347 1.00 89.56 102 ILE A CA 1
ATOM 777 C C . ILE A 1 102 ? 41.926 13.858 -61.917 1.00 89.56 102 ILE A C 1
ATOM 779 O O . ILE A 1 102 ? 41.641 13.889 -60.724 1.00 89.56 102 ILE A O 1
ATOM 783 N N . LEU A 1 103 ? 41.038 13.551 -62.868 1.00 89.81 103 LEU A N 1
ATOM 784 C CA . LEU A 1 103 ? 39.625 13.286 -62.579 1.00 89.81 103 LEU A CA 1
ATOM 785 C C . LEU A 1 103 ? 39.432 12.054 -61.684 1.00 89.81 103 LEU A C 1
ATOM 787 O O . LEU A 1 103 ? 38.609 12.086 -60.775 1.00 89.81 103 LEU A O 1
ATOM 791 N N . VAL A 1 104 ? 40.198 10.980 -61.910 1.00 93.75 104 VAL A N 1
ATOM 792 C CA . VAL A 1 104 ? 40.158 9.780 -61.057 1.00 93.75 104 VAL A CA 1
ATOM 793 C C . VAL A 1 104 ? 40.589 10.122 -59.636 1.00 93.75 104 VAL A C 1
ATOM 795 O O . VAL A 1 104 ? 39.879 9.772 -58.701 1.00 93.75 104 VAL A O 1
ATOM 798 N N . LYS A 1 105 ? 41.695 10.854 -59.467 1.00 93.44 105 LYS A N 1
ATOM 799 C CA . LYS A 1 105 ? 42.174 11.250 -58.140 1.00 93.44 105 LYS A CA 1
ATOM 800 C C . LYS A 1 105 ? 41.172 12.152 -57.412 1.00 93.44 105 LYS A C 1
ATOM 802 O O . LYS A 1 105 ? 40.902 11.925 -56.242 1.00 93.44 105 LYS A O 1
ATOM 807 N N . GLN A 1 106 ? 40.582 13.127 -58.108 1.00 92.69 106 GLN A N 1
ATOM 808 C CA . GLN A 1 106 ? 39.529 13.980 -57.542 1.00 92.69 106 GLN A CA 1
ATOM 809 C C . GLN A 1 106 ? 38.327 13.154 -57.068 1.00 92.69 106 GLN A C 1
ATOM 811 O O . GLN A 1 106 ? 37.864 13.337 -55.948 1.00 92.69 106 GLN A O 1
ATOM 816 N N . ALA A 1 107 ? 37.868 12.198 -57.880 1.00 94.25 107 ALA A N 1
ATOM 817 C CA . ALA A 1 107 ? 36.778 11.307 -57.494 1.00 94.25 107 ALA A CA 1
ATOM 818 C C . ALA A 1 107 ? 37.151 10.399 -56.304 1.00 94.25 107 ALA A C 1
ATOM 820 O O . ALA A 1 107 ? 36.319 10.148 -55.435 1.00 94.25 107 ALA A O 1
ATOM 821 N N . GLU A 1 108 ? 38.389 9.901 -56.240 1.00 95.19 108 GLU A N 1
ATOM 822 C CA . GLU A 1 108 ? 38.886 9.111 -55.107 1.00 95.19 108 GLU A CA 1
ATOM 823 C C . GLU A 1 108 ? 38.930 9.928 -53.808 1.00 95.19 108 GLU A C 1
ATOM 825 O O . GLU A 1 108 ? 38.492 9.425 -52.769 1.00 95.19 108 GLU A O 1
ATOM 830 N N . ASP A 1 109 ? 39.389 11.180 -53.875 1.00 95.38 109 ASP A N 1
ATOM 831 C CA . ASP A 1 109 ? 39.432 12.108 -52.740 1.00 95.38 109 ASP A CA 1
ATOM 832 C C . ASP A 1 109 ? 38.006 12.436 -52.246 1.00 95.38 109 ASP A C 1
ATOM 834 O O . ASP A 1 109 ? 37.722 12.316 -51.052 1.00 95.38 109 ASP A O 1
ATOM 838 N N . GLU A 1 110 ? 37.062 12.729 -53.151 1.00 95.56 110 GLU A N 1
ATOM 839 C CA . GLU A 1 110 ? 35.645 12.943 -52.809 1.00 95.56 110 GLU A CA 1
ATOM 840 C C . GLU A 1 110 ? 35.019 11.707 -52.137 1.00 95.56 110 GLU A C 1
ATOM 842 O O . GLU A 1 110 ? 34.319 11.809 -51.124 1.00 95.56 110 GLU A O 1
ATOM 847 N N . ILE A 1 111 ? 35.295 10.507 -52.662 1.00 95.75 111 ILE A N 1
ATOM 848 C CA . ILE A 1 111 ? 34.828 9.249 -52.065 1.00 95.75 111 ILE A CA 1
ATOM 849 C C . ILE A 1 111 ? 35.441 9.048 -50.675 1.00 95.75 111 ILE A C 1
ATOM 851 O O . ILE A 1 111 ? 34.755 8.560 -49.770 1.00 95.75 111 ILE A O 1
ATOM 855 N N . ALA A 1 112 ? 36.717 9.387 -50.486 1.00 95.81 112 ALA A N 1
ATOM 856 C CA . ALA A 1 112 ? 37.388 9.282 -49.196 1.00 95.81 112 ALA A CA 1
ATOM 857 C C . ALA A 1 112 ? 36.760 10.222 -48.156 1.00 95.81 112 ALA A C 1
ATOM 859 O O . ALA A 1 112 ? 36.472 9.778 -47.041 1.00 95.81 112 ALA A O 1
ATOM 860 N N . GLU A 1 113 ? 36.454 11.468 -48.527 1.00 96.31 113 GLU A N 1
ATOM 861 C CA . GLU A 1 113 ? 35.762 12.421 -47.653 1.00 96.31 113 GLU A CA 1
ATOM 862 C C . GLU A 1 113 ? 34.367 11.928 -47.249 1.00 96.31 113 GLU A C 1
ATOM 864 O O . GLU A 1 113 ? 34.004 11.967 -46.068 1.00 96.31 113 GLU A O 1
ATOM 869 N N . VAL A 1 114 ? 33.587 11.411 -48.206 1.00 96.44 114 VAL A N 1
ATOM 870 C CA . VAL A 1 114 ? 32.260 10.842 -47.924 1.00 96.44 114 VAL A CA 1
ATOM 871 C C . VAL A 1 114 ? 32.377 9.646 -46.982 1.00 96.44 114 VAL A C 1
ATOM 873 O O . VAL A 1 114 ? 31.655 9.576 -45.987 1.00 96.44 114 VAL A O 1
ATOM 876 N N . LYS A 1 115 ? 33.320 8.728 -47.230 1.00 96.38 115 LYS A N 1
ATOM 877 C CA . LYS A 1 115 ? 33.566 7.576 -46.348 1.00 96.38 115 LYS A CA 1
ATOM 878 C C . LYS A 1 115 ? 33.940 8.011 -44.935 1.00 96.38 115 LYS A C 1
ATOM 880 O O . LYS A 1 115 ? 33.419 7.444 -43.974 1.00 96.38 115 LYS A O 1
ATOM 885 N N . GLN A 1 116 ? 34.810 9.010 -44.794 1.00 96.50 116 GLN A N 1
ATOM 886 C CA . GLN A 1 116 ? 35.214 9.525 -43.489 1.00 96.50 116 GLN A CA 1
ATOM 887 C C . GLN A 1 116 ? 34.026 10.142 -42.743 1.00 96.50 116 GLN A C 1
ATOM 889 O O . GLN A 1 116 ? 33.836 9.854 -41.559 1.00 96.50 116 GLN A O 1
ATOM 894 N N . ARG A 1 117 ? 33.185 10.921 -43.435 1.00 96.75 117 ARG A N 1
ATOM 895 C CA . ARG A 1 117 ? 31.962 11.497 -42.859 1.00 96.75 117 ARG A CA 1
ATOM 896 C C . ARG A 1 117 ? 30.996 10.410 -42.393 1.00 96.75 117 ARG A C 1
ATOM 898 O O . ARG A 1 117 ? 30.609 10.413 -41.227 1.00 96.75 117 ARG A O 1
ATOM 905 N N . CYS A 1 118 ? 30.684 9.438 -43.252 1.00 96.00 118 CYS A N 1
ATOM 906 C CA . CYS A 1 118 ? 29.806 8.320 -42.904 1.00 96.00 118 CYS A CA 1
ATOM 907 C C . CYS A 1 118 ? 30.360 7.493 -41.735 1.00 96.00 118 CYS A C 1
ATOM 909 O O . CYS A 1 118 ? 29.607 7.085 -40.853 1.00 96.00 118 CYS A O 1
ATOM 911 N N . SER A 1 119 ? 31.676 7.266 -41.685 1.00 95.88 119 SER A N 1
ATOM 912 C CA . SER A 1 119 ? 32.313 6.574 -40.560 1.00 95.88 119 SER A CA 1
ATOM 913 C C . SER A 1 119 ? 32.199 7.369 -39.256 1.00 95.88 119 SER A C 1
ATOM 915 O O . SER A 1 119 ? 32.006 6.774 -38.194 1.00 95.88 119 SER A O 1
ATOM 917 N N . GLY A 1 120 ? 32.314 8.698 -39.320 1.00 97.19 120 GLY A N 1
ATOM 918 C CA . GLY A 1 120 ? 32.122 9.583 -38.172 1.00 97.19 120 GLY A CA 1
ATOM 919 C C . GLY A 1 120 ? 30.685 9.547 -37.652 1.00 97.19 120 GLY A C 1
ATOM 920 O O . GLY A 1 120 ? 30.469 9.343 -36.458 1.00 97.19 120 GLY A O 1
ATOM 921 N N . GLU A 1 121 ? 29.707 9.662 -38.551 1.00 96.94 121 GLU A N 1
ATOM 922 C CA . GLU A 1 121 ? 28.278 9.572 -38.220 1.00 96.94 121 GLU A CA 1
ATOM 923 C C . GLU A 1 121 ? 27.918 8.212 -37.609 1.00 96.94 121 GLU A C 1
ATOM 925 O O . GLU A 1 121 ? 27.223 8.150 -36.593 1.00 96.94 121 GLU A O 1
ATOM 930 N N . LEU A 1 122 ? 28.445 7.119 -38.171 1.00 96.50 122 LEU A N 1
ATOM 931 C CA . LEU A 1 122 ? 28.234 5.775 -37.638 1.00 96.50 122 LEU A CA 1
ATOM 932 C C . LEU A 1 122 ? 28.817 5.631 -36.228 1.00 96.50 122 LEU A C 1
ATOM 934 O O . LEU A 1 122 ? 28.143 5.114 -35.338 1.00 96.50 122 LEU A O 1
ATOM 938 N N . SER A 1 123 ? 30.043 6.111 -36.009 1.00 96.88 123 SER A N 1
ATOM 939 C CA . SER A 1 123 ? 30.691 6.084 -34.693 1.00 96.88 123 SER A CA 1
ATOM 940 C C . SER A 1 123 ? 29.876 6.852 -33.649 1.00 96.88 123 SER A C 1
ATOM 942 O O . SER A 1 123 ? 29.577 6.326 -32.575 1.00 96.88 123 SER A O 1
ATOM 944 N N . PHE A 1 124 ? 29.423 8.061 -33.994 1.00 97.19 124 PHE A N 1
ATOM 945 C CA . PHE A 1 124 ? 28.575 8.864 -33.116 1.00 97.19 124 PHE A CA 1
ATOM 946 C C . PHE A 1 124 ? 27.250 8.159 -32.796 1.00 97.19 124 PHE A C 1
ATOM 948 O O . PHE A 1 124 ? 26.856 8.086 -31.633 1.00 97.19 124 PHE A O 1
ATOM 955 N N . SER A 1 125 ? 26.595 7.574 -33.802 1.00 96.81 125 SER A N 1
ATOM 956 C CA . SER A 1 125 ? 25.341 6.836 -33.618 1.00 96.81 125 SER A CA 1
ATOM 957 C C . SER A 1 125 ? 25.507 5.616 -32.701 1.00 96.81 125 SER A C 1
ATOM 959 O O . SER A 1 125 ? 24.651 5.349 -31.853 1.00 96.81 125 SER A O 1
ATOM 961 N N . VAL A 1 126 ? 26.628 4.892 -32.812 1.00 97.69 126 VAL A N 1
ATOM 962 C CA . VAL A 1 126 ? 26.945 3.760 -31.927 1.00 97.69 126 VAL A CA 1
ATOM 963 C C . VAL A 1 126 ? 27.119 4.225 -30.481 1.00 97.69 126 VAL A C 1
ATOM 965 O O . VAL A 1 126 ? 26.490 3.646 -29.593 1.00 97.69 126 VAL A O 1
ATOM 968 N N . LEU A 1 127 ? 27.891 5.291 -30.246 1.00 97.69 127 LEU A N 1
ATOM 969 C CA . LEU A 1 127 ? 28.091 5.855 -28.906 1.00 97.69 127 LEU A CA 1
ATOM 970 C C . LEU A 1 127 ? 26.777 6.361 -28.296 1.00 97.69 127 LEU A C 1
ATOM 972 O O . LEU A 1 127 ? 26.484 6.105 -27.126 1.00 97.69 127 LEU A O 1
ATOM 976 N N . GLU A 1 128 ? 25.942 7.031 -29.091 1.00 98.00 128 GLU A N 1
ATOM 977 C CA . GLU A 1 128 ? 24.636 7.506 -28.638 1.00 98.00 128 GLU A CA 1
ATOM 978 C C . GLU A 1 128 ? 23.716 6.334 -28.256 1.00 98.00 128 GLU A C 1
ATOM 980 O O . GLU A 1 128 ? 23.041 6.368 -27.221 1.00 98.00 128 GLU A O 1
ATOM 985 N N . ARG A 1 129 ? 23.709 5.260 -29.057 1.00 97.94 129 ARG A N 1
ATOM 986 C CA . ARG A 1 129 ? 22.952 4.036 -28.761 1.00 97.94 129 ARG A CA 1
ATOM 987 C C . ARG A 1 129 ? 23.430 3.377 -27.469 1.00 97.94 129 ARG A C 1
ATOM 989 O O . ARG A 1 129 ? 22.596 2.927 -26.678 1.00 97.94 129 ARG A O 1
ATOM 996 N N . GLU A 1 130 ? 24.737 3.295 -27.250 1.00 98.00 130 GLU A N 1
ATOM 997 C CA . GLU A 1 130 ? 25.320 2.721 -26.034 1.00 98.00 130 GLU A CA 1
ATOM 998 C C . GLU A 1 130 ? 24.926 3.521 -24.790 1.00 98.00 130 GLU A C 1
ATOM 1000 O O . GLU A 1 130 ? 24.448 2.938 -23.812 1.00 98.00 130 GLU A O 1
ATOM 1005 N N . GLU A 1 131 ? 25.011 4.852 -24.849 1.00 98.12 131 GLU A N 1
ATOM 1006 C CA . GLU A 1 131 ? 24.606 5.714 -23.739 1.00 98.12 131 GLU A CA 1
ATOM 1007 C C . GLU A 1 131 ? 23.102 5.604 -23.455 1.00 98.12 131 GLU A C 1
ATOM 1009 O O . GLU A 1 131 ? 22.696 5.396 -22.307 1.00 98.12 131 GLU A O 1
ATOM 1014 N N . LYS A 1 132 ? 22.254 5.638 -24.492 1.00 98.06 132 LYS A N 1
ATOM 1015 C CA . LYS A 1 132 ? 20.803 5.430 -24.336 1.00 98.06 132 LYS A CA 1
ATOM 1016 C C . LYS A 1 132 ? 20.495 4.066 -23.718 1.00 98.06 132 LYS A C 1
ATOM 1018 O O . LYS A 1 132 ? 19.681 3.976 -22.798 1.00 98.06 132 LYS A O 1
ATOM 1023 N N . THR A 1 133 ? 21.182 3.013 -24.155 1.00 97.62 133 THR A N 1
ATOM 1024 C CA . THR A 1 133 ? 21.024 1.658 -23.602 1.00 97.62 133 THR A CA 1
ATOM 1025 C C . THR A 1 133 ? 21.430 1.610 -22.128 1.00 97.62 133 THR A C 1
ATOM 1027 O O . THR A 1 133 ? 20.717 1.033 -21.302 1.00 97.62 133 THR A O 1
ATOM 1030 N N . ARG A 1 134 ? 22.533 2.270 -21.758 1.00 98.25 134 ARG A N 1
ATOM 1031 C CA . ARG A 1 134 ? 22.990 2.391 -20.366 1.00 98.25 134 ARG A CA 1
ATOM 1032 C C . ARG A 1 134 ? 21.949 3.089 -19.488 1.00 98.25 134 ARG A C 1
ATOM 1034 O O . ARG A 1 134 ? 21.647 2.605 -18.392 1.00 98.25 134 ARG A O 1
ATOM 1041 N N . LEU A 1 135 ? 21.366 4.189 -19.967 1.00 98.19 135 LEU A N 1
ATOM 1042 C CA . LEU A 1 135 ? 20.318 4.930 -19.259 1.00 98.19 135 LEU A CA 1
ATOM 1043 C C . LEU A 1 135 ? 19.041 4.099 -19.088 1.00 98.19 135 LEU A C 1
ATOM 1045 O O . LEU A 1 135 ? 18.496 4.046 -17.981 1.00 98.19 135 LEU A O 1
ATOM 1049 N N . ILE A 1 136 ? 18.609 3.390 -20.135 1.00 98.00 136 ILE A N 1
ATOM 1050 C CA . ILE A 1 136 ? 17.460 2.475 -20.079 1.00 98.00 136 ILE A CA 1
ATOM 1051 C C . ILE A 1 136 ? 17.704 1.378 -19.041 1.00 98.00 136 ILE A C 1
ATOM 1053 O O . ILE A 1 136 ? 16.867 1.164 -18.165 1.00 98.00 136 ILE A O 1
ATOM 1057 N N . ASN A 1 137 ? 18.868 0.728 -19.066 1.00 97.62 137 ASN A N 1
ATOM 1058 C CA . ASN A 1 137 ? 19.203 -0.324 -18.107 1.00 97.62 137 ASN A CA 1
ATOM 1059 C C . ASN A 1 137 ? 19.218 0.194 -16.661 1.00 97.62 137 ASN A C 1
ATOM 1061 O O . ASN A 1 137 ? 18.702 -0.467 -15.756 1.00 97.62 137 ASN A O 1
ATOM 1065 N N . LYS A 1 138 ? 19.726 1.412 -16.434 1.00 98.00 138 LYS A N 1
ATOM 1066 C CA . LYS A 1 138 ? 19.681 2.074 -15.122 1.00 98.00 138 LYS A CA 1
ATOM 1067 C C . LYS A 1 138 ? 18.243 2.333 -14.663 1.00 98.00 138 LYS A C 1
ATOM 1069 O O . LYS A 1 138 ? 17.916 2.066 -13.503 1.00 98.00 138 LYS A O 1
ATOM 1074 N N . ALA A 1 139 ? 17.380 2.827 -15.551 1.00 97.50 139 ALA A N 1
ATOM 1075 C CA . ALA A 1 139 ? 15.970 3.072 -15.254 1.00 97.50 139 ALA A CA 1
ATOM 1076 C C . ALA A 1 139 ? 15.207 1.765 -14.973 1.00 97.50 139 ALA A C 1
ATOM 1078 O O . ALA A 1 139 ? 14.494 1.674 -13.973 1.00 97.50 139 ALA A O 1
ATOM 1079 N N . LEU A 1 140 ? 15.423 0.722 -15.779 1.00 97.75 140 LEU A N 1
ATOM 1080 C CA . LEU A 1 140 ? 14.844 -0.608 -15.570 1.00 97.75 140 LEU A CA 1
ATOM 1081 C C . LEU A 1 140 ? 15.297 -1.228 -14.244 1.00 97.75 140 LEU A C 1
ATOM 1083 O O . LEU A 1 140 ? 14.483 -1.821 -13.537 1.00 97.75 140 LEU A O 1
ATOM 1087 N N . GLY A 1 141 ? 16.567 -1.054 -13.868 1.00 98.06 141 GLY A N 1
ATOM 1088 C CA . GLY A 1 141 ? 17.083 -1.482 -12.568 1.00 98.06 141 GLY A CA 1
ATOM 1089 C C . GLY A 1 141 ? 16.355 -0.809 -11.401 1.00 98.06 141 GLY A C 1
ATOM 1090 O O . GLY A 1 141 ? 15.931 -1.489 -10.466 1.00 98.06 141 GLY A O 1
ATOM 1091 N N . ARG A 1 142 ? 16.136 0.511 -11.478 1.00 97.62 142 ARG A N 1
ATOM 1092 C CA . ARG A 1 142 ? 15.340 1.256 -10.483 1.00 97.62 142 ARG A CA 1
ATOM 1093 C C . ARG A 1 142 ? 13.889 0.776 -10.438 1.00 97.62 142 ARG A C 1
ATOM 1095 O O . ARG A 1 142 ? 13.364 0.539 -9.356 1.00 97.62 142 ARG A O 1
ATOM 1102 N N . LEU A 1 143 ? 13.266 0.566 -11.598 1.00 97.88 143 LEU A N 1
ATOM 1103 C CA . LEU A 1 143 ? 11.889 0.079 -11.690 1.00 97.88 143 LEU A CA 1
ATOM 1104 C C . LEU A 1 143 ? 11.725 -1.308 -11.053 1.00 97.88 143 LEU A C 1
ATOM 1106 O O . LEU A 1 143 ? 10.739 -1.554 -10.361 1.00 97.88 143 LEU A O 1
ATOM 1110 N N . ARG A 1 144 ? 12.688 -2.216 -11.259 1.00 97.25 144 ARG A N 1
ATOM 1111 C CA . ARG A 1 144 ? 12.681 -3.543 -10.624 1.00 97.25 144 ARG A CA 1
ATOM 1112 C C . ARG A 1 144 ? 12.765 -3.441 -9.101 1.00 97.25 144 ARG A C 1
ATOM 1114 O O . ARG A 1 144 ? 11.973 -4.099 -8.437 1.00 97.25 144 ARG A O 1
ATOM 1121 N N . LYS A 1 145 ? 13.652 -2.594 -8.564 1.00 97.81 145 LYS A N 1
ATOM 1122 C CA . LYS A 1 145 ? 13.762 -2.361 -7.112 1.00 97.81 145 LYS A CA 1
ATOM 1123 C C . LYS A 1 145 ? 12.452 -1.847 -6.519 1.00 97.81 145 LYS A C 1
ATOM 1125 O O . LYS A 1 145 ? 11.909 -2.485 -5.628 1.00 97.81 145 LYS A O 1
ATOM 1130 N N . LEU A 1 146 ? 11.878 -0.798 -7.110 1.00 97.56 146 LEU A N 1
ATOM 1131 C CA . LEU A 1 146 ? 10.598 -0.235 -6.663 1.00 97.56 146 LEU A CA 1
ATOM 1132 C C . LEU A 1 146 ? 9.450 -1.256 -6.719 1.00 97.56 146 LEU A C 1
ATOM 1134 O O . LEU A 1 146 ? 8.574 -1.258 -5.860 1.00 97.56 146 LEU A O 1
ATOM 1138 N N . ARG A 1 147 ? 9.437 -2.148 -7.720 1.00 97.38 147 ARG A N 1
ATOM 1139 C CA . ARG A 1 147 ? 8.441 -3.231 -7.794 1.00 97.38 147 ARG A CA 1
ATOM 1140 C C . ARG A 1 147 ? 8.595 -4.248 -6.665 1.00 97.38 147 ARG A C 1
ATOM 1142 O O . ARG A 1 147 ? 7.575 -4.741 -6.194 1.00 97.38 147 ARG A O 1
ATOM 1149 N N . ILE A 1 148 ? 9.825 -4.580 -6.275 1.00 97.94 148 ILE A N 1
ATOM 1150 C CA . ILE A 1 148 ? 10.099 -5.493 -5.157 1.00 97.94 148 ILE A CA 1
ATOM 1151 C C . ILE A 1 148 ? 9.691 -4.822 -3.844 1.00 97.94 148 ILE A C 1
ATOM 1153 O O . ILE A 1 148 ? 8.832 -5.350 -3.151 1.00 97.94 148 ILE A O 1
ATOM 1157 N N . GLU A 1 149 ? 10.170 -3.603 -3.586 1.00 97.19 149 GLU A N 1
ATOM 1158 C CA . GLU A 1 149 ? 9.821 -2.826 -2.388 1.00 97.19 149 GLU A CA 1
ATOM 1159 C C . GLU A 1 149 ? 8.301 -2.663 -2.233 1.00 97.19 149 GLU A C 1
ATOM 1161 O O . GLU A 1 149 ? 7.754 -2.857 -1.149 1.00 97.19 149 GLU A O 1
ATOM 1166 N N . LYS A 1 150 ? 7.583 -2.382 -3.330 1.00 97.12 150 LYS A N 1
ATOM 1167 C CA . LYS A 1 150 ? 6.116 -2.311 -3.317 1.00 97.12 150 LYS A CA 1
ATOM 1168 C C . LYS A 1 150 ? 5.475 -3.641 -2.908 1.00 97.12 150 LYS A C 1
ATOM 1170 O O . LYS A 1 150 ? 4.499 -3.626 -2.162 1.00 97.12 150 LYS A O 1
ATOM 1175 N N . LYS A 1 151 ? 5.968 -4.776 -3.414 1.00 97.62 151 LYS A N 1
ATOM 1176 C CA . LYS A 1 151 ? 5.438 -6.100 -3.052 1.00 97.62 151 LYS A CA 1
ATOM 1177 C C . LYS A 1 151 ? 5.683 -6.407 -1.576 1.00 97.62 151 LYS A C 1
ATOM 1179 O O . LYS A 1 151 ? 4.740 -6.806 -0.898 1.00 97.62 151 LYS A O 1
ATOM 1184 N N . ASP A 1 152 ? 6.889 -6.139 -1.084 1.00 97.31 152 ASP A N 1
ATOM 1185 C CA . ASP A 1 152 ? 7.259 -6.371 0.316 1.00 97.31 152 ASP A CA 1
ATOM 1186 C C . ASP A 1 152 ? 6.408 -5.516 1.267 1.00 97.31 152 ASP A C 1
ATOM 1188 O O . ASP A 1 152 ? 5.915 -6.008 2.282 1.00 97.31 152 ASP A O 1
ATOM 1192 N N . LEU A 1 153 ? 6.158 -4.249 0.908 1.00 97.62 153 LEU A N 1
ATOM 1193 C CA . LEU A 1 153 ? 5.267 -3.365 1.664 1.00 97.62 153 LEU A CA 1
ATOM 1194 C C . LEU A 1 153 ? 3.821 -3.870 1.680 1.00 97.62 153 LEU A C 1
ATOM 1196 O O . LEU A 1 153 ? 3.196 -3.877 2.737 1.00 97.62 153 LEU A O 1
ATOM 1200 N N . ILE A 1 154 ? 3.290 -4.319 0.538 1.00 97.25 154 ILE A N 1
ATOM 1201 C CA . ILE A 1 154 ? 1.935 -4.890 0.470 1.00 97.25 154 ILE A CA 1
ATOM 1202 C C . ILE A 1 154 ? 1.826 -6.121 1.372 1.00 97.25 154 ILE A C 1
ATOM 1204 O O . ILE A 1 154 ? 0.855 -6.254 2.114 1.00 97.25 154 ILE A O 1
ATOM 1208 N N . GLU A 1 155 ? 2.815 -7.015 1.337 1.00 97.44 155 GLU A N 1
ATOM 1209 C CA . GLU A 1 155 ? 2.799 -8.215 2.171 1.00 97.44 155 GLU A CA 1
ATOM 1210 C C . GLU A 1 155 ? 2.909 -7.876 3.663 1.00 97.44 155 GLU A C 1
ATOM 1212 O O . GLU A 1 155 ? 2.194 -8.460 4.482 1.00 97.44 155 GLU A O 1
ATOM 1217 N N . LYS A 1 156 ? 3.746 -6.895 4.019 1.00 97.62 156 LYS A N 1
ATOM 1218 C CA . LYS A 1 156 ? 3.859 -6.396 5.392 1.00 97.62 156 LYS A CA 1
ATOM 1219 C C . LYS A 1 156 ? 2.528 -5.835 5.895 1.00 97.62 156 LYS A C 1
ATOM 1221 O O . LYS A 1 156 ? 2.058 -6.265 6.946 1.00 97.62 156 LYS A O 1
ATOM 1226 N N . PHE A 1 157 ? 1.892 -4.947 5.131 1.00 97.00 157 PHE A N 1
ATOM 1227 C CA . PHE A 1 157 ? 0.602 -4.373 5.519 1.00 97.00 157 PHE A CA 1
ATOM 1228 C C . PHE A 1 157 ? -0.499 -5.426 5.603 1.00 97.00 157 PHE A C 1
ATOM 1230 O O . PHE A 1 157 ? -1.290 -5.391 6.537 1.00 97.00 157 PHE A O 1
ATOM 1237 N N . LYS A 1 158 ? -0.513 -6.415 4.702 1.00 97.81 158 LYS A N 1
ATOM 1238 C CA . LYS A 1 158 ? -1.467 -7.528 4.777 1.00 97.81 158 LYS A CA 1
ATOM 1239 C C . LYS A 1 158 ? -1.310 -8.331 6.075 1.00 97.81 158 LYS A C 1
ATOM 1241 O O . LYS A 1 158 ? -2.306 -8.675 6.706 1.00 97.81 158 LYS A O 1
ATOM 1246 N N . LYS A 1 159 ? -0.070 -8.606 6.502 1.00 97.50 159 LYS A N 1
ATOM 1247 C CA . LYS A 1 159 ? 0.211 -9.290 7.779 1.00 97.50 159 LYS A CA 1
ATOM 1248 C C . LYS A 1 159 ? -0.214 -8.448 8.985 1.00 97.50 159 LYS A C 1
ATOM 1250 O O . LYS A 1 159 ? -0.795 -8.983 9.928 1.00 97.50 159 LYS A O 1
ATOM 1255 N N . GLU A 1 160 ? 0.053 -7.144 8.962 1.00 97.06 160 GLU A N 1
ATOM 1256 C CA . GLU A 1 160 ? -0.360 -6.216 10.025 1.00 97.06 160 GLU A CA 1
ATOM 1257 C C . GLU A 1 160 ? -1.889 -6.080 10.108 1.00 97.06 160 GLU A C 1
ATOM 1259 O O . GLU A 1 160 ? -2.450 -6.107 11.205 1.00 97.06 160 GLU A O 1
ATOM 1264 N N . GLU A 1 161 ? -2.575 -6.018 8.965 1.00 97.75 161 GLU A N 1
ATOM 1265 C CA . GLU A 1 161 ? -4.036 -5.996 8.877 1.00 97.75 161 GLU A CA 1
ATOM 1266 C C . GLU A 1 161 ? -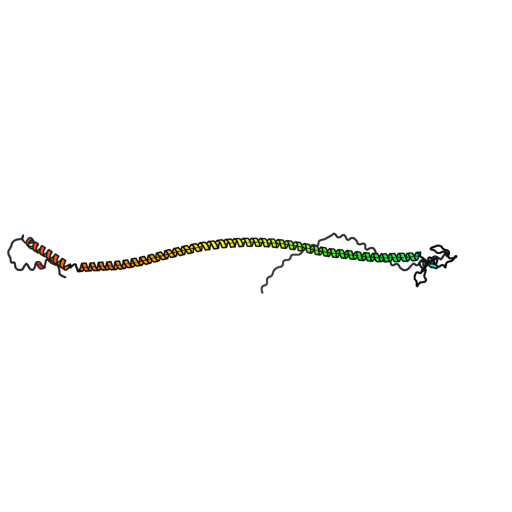4.639 -7.276 9.466 1.00 97.75 161 GLU A C 1
ATOM 1268 O O . GLU A 1 161 ? -5.549 -7.211 10.291 1.00 97.75 161 GLU A O 1
ATOM 1273 N N . GLU A 1 162 ? -4.110 -8.449 9.106 1.00 97.69 162 GLU A N 1
ATOM 1274 C CA . GLU A 1 162 ? -4.588 -9.728 9.639 1.00 97.69 162 GLU A CA 1
ATOM 1275 C C . GLU A 1 162 ? -4.363 -9.836 11.154 1.00 97.69 162 GLU A C 1
ATOM 1277 O O . GLU A 1 162 ? -5.250 -10.282 11.887 1.00 97.69 162 GLU A O 1
ATOM 1282 N N . LYS A 1 163 ? -3.208 -9.376 11.651 1.00 97.25 163 LYS A N 1
ATOM 1283 C CA . LYS A 1 163 ? -2.929 -9.315 13.092 1.00 97.25 163 LYS A CA 1
ATOM 1284 C C . LYS A 1 163 ? -3.915 -8.395 13.814 1.00 97.25 163 LYS A C 1
ATOM 1286 O O . LYS A 1 163 ? -4.431 -8.761 14.868 1.00 97.25 163 LYS A O 1
ATOM 1291 N N . SER A 1 164 ? -4.204 -7.234 13.231 1.00 96.94 164 SER A N 1
ATOM 1292 C CA . SER A 1 164 ? -5.148 -6.260 13.789 1.00 96.94 164 SER A CA 1
ATOM 1293 C C . SER A 1 164 ? -6.571 -6.814 13.812 1.00 96.94 164 SER A C 1
ATOM 1295 O O . SER A 1 164 ? -7.247 -6.701 14.830 1.00 96.94 164 SER A O 1
ATOM 1297 N N . LYS A 1 165 ? -6.999 -7.507 12.749 1.00 97.81 165 LYS A N 1
ATOM 1298 C CA . LYS A 1 165 ? -8.295 -8.205 12.699 1.00 97.81 165 LYS A CA 1
ATOM 1299 C C . LYS A 1 165 ? -8.415 -9.279 13.778 1.00 97.81 165 LYS A C 1
ATOM 1301 O O . LYS A 1 165 ? -9.430 -9.325 14.461 1.00 97.81 165 LYS A O 1
ATOM 1306 N N . LYS A 1 166 ? -7.379 -10.102 13.977 1.00 97.44 166 LYS A N 1
ATOM 1307 C CA . LYS A 1 166 ? -7.361 -11.111 15.053 1.00 97.44 166 LYS A CA 1
ATOM 1308 C C . LYS A 1 166 ? -7.451 -10.464 16.434 1.00 97.44 166 LYS A C 1
ATOM 1310 O O . LYS A 1 166 ? -8.231 -10.917 17.261 1.00 97.44 166 LYS A O 1
ATOM 1315 N N . SER A 1 167 ? -6.700 -9.388 16.670 1.00 97.38 167 SER A N 1
ATOM 1316 C CA . SER A 1 167 ? -6.766 -8.647 17.935 1.00 97.38 167 SER A CA 1
ATOM 1317 C C . SER A 1 167 ? -8.148 -8.039 18.174 1.00 97.38 167 SER A C 1
ATOM 1319 O O . SER A 1 167 ? -8.648 -8.095 19.291 1.00 97.38 167 SER A O 1
ATOM 1321 N N . LEU A 1 168 ? -8.767 -7.473 17.135 1.00 97.44 168 LEU A N 1
ATOM 1322 C CA . LEU A 1 168 ? -10.107 -6.902 17.225 1.00 97.44 168 LEU A CA 1
ATOM 1323 C C . LEU A 1 168 ? -11.154 -7.980 17.522 1.00 97.44 168 LEU A C 1
ATOM 1325 O O . LEU A 1 168 ? -12.039 -7.746 18.336 1.00 97.44 168 LEU A O 1
ATOM 1329 N N . GLN A 1 169 ? -11.028 -9.160 16.908 1.00 97.75 169 GLN A N 1
ATOM 1330 C CA . GLN A 1 169 ? -11.914 -10.289 17.184 1.00 97.75 169 GLN A CA 1
ATOM 1331 C C . GLN A 1 169 ? -11.820 -10.725 18.649 1.00 97.75 169 GLN A C 1
ATOM 1333 O O . GLN A 1 169 ? -12.849 -10.856 19.296 1.00 97.75 169 GLN A O 1
ATOM 1338 N N . LEU A 1 170 ? -10.603 -10.864 19.191 1.00 97.75 170 LEU A N 1
ATOM 1339 C CA . LEU A 1 170 ? -10.402 -11.224 20.600 1.00 97.75 170 LEU A CA 1
ATOM 1340 C C . LEU A 1 170 ? -11.068 -10.220 21.550 1.00 97.75 170 LEU A C 1
ATOM 1342 O O . LEU A 1 170 ? -11.780 -10.623 22.463 1.00 97.75 170 LEU A O 1
ATOM 1346 N N . VAL A 1 171 ? -10.884 -8.919 21.303 1.00 97.38 171 VAL A N 1
ATOM 1347 C CA . VAL A 1 171 ? -11.536 -7.867 22.101 1.00 97.38 171 VAL A CA 1
ATOM 1348 C C . VAL A 1 171 ? -13.054 -7.922 21.940 1.00 97.38 171 VAL A C 1
ATOM 1350 O O . VAL A 1 171 ? -13.778 -7.773 22.917 1.00 97.38 171 VAL A O 1
ATOM 1353 N N . SER A 1 172 ? -13.558 -8.155 20.727 1.00 97.94 172 SER A N 1
ATOM 1354 C CA . SER A 1 172 ? -14.996 -8.281 20.479 1.00 97.94 172 SER A CA 1
ATOM 1355 C C . SER A 1 172 ? -15.604 -9.467 21.230 1.00 97.94 172 SER A C 1
ATOM 1357 O O . SER A 1 172 ? -16.700 -9.341 21.774 1.00 97.94 172 SER A O 1
ATOM 1359 N N . ASP A 1 173 ? -14.909 -10.603 21.268 1.00 97.88 173 ASP A N 1
ATOM 1360 C CA . ASP A 1 173 ? -15.351 -11.799 21.986 1.00 97.88 173 ASP A CA 1
ATOM 1361 C C . ASP A 1 173 ? -15.340 -11.559 23.506 1.00 97.88 173 ASP A C 1
ATOM 1363 O O . ASP A 1 173 ? -16.283 -11.938 24.203 1.00 97.88 173 ASP A O 1
ATOM 1367 N N . GLU A 1 174 ? -14.323 -10.864 24.023 1.00 98.00 174 GLU A N 1
ATOM 1368 C CA . GLU A 1 174 ? -14.230 -10.488 25.438 1.00 98.00 174 GLU A CA 1
ATOM 1369 C C . GLU A 1 174 ? -15.323 -9.490 25.845 1.00 98.00 174 GLU A C 1
ATOM 1371 O O . GLU A 1 174 ? -15.998 -9.690 26.853 1.00 98.00 174 GLU A O 1
ATOM 1376 N N . VAL A 1 175 ? -15.575 -8.464 25.025 1.00 97.88 175 VAL A N 1
ATOM 1377 C CA . VAL A 1 175 ? -16.678 -7.513 25.236 1.00 97.88 175 VAL A CA 1
ATOM 1378 C C . VAL A 1 175 ? -18.020 -8.235 25.245 1.00 97.88 175 VAL A C 1
ATOM 1380 O O . VAL A 1 175 ? -18.859 -7.954 26.098 1.00 97.88 175 VAL A O 1
ATOM 1383 N N . LYS A 1 176 ? -18.226 -9.190 24.331 1.00 98.12 176 LYS A N 1
ATOM 1384 C CA . LYS A 1 176 ? -19.451 -9.991 24.297 1.00 98.12 176 LYS A CA 1
ATOM 1385 C C . LYS A 1 176 ? -19.623 -10.797 25.586 1.00 98.12 176 LYS A C 1
ATOM 1387 O O . LYS A 1 176 ? -20.709 -10.784 26.155 1.00 98.12 176 LYS A O 1
ATOM 1392 N N . LYS A 1 177 ? -18.557 -11.432 26.076 1.00 97.94 177 LYS A N 1
ATOM 1393 C CA . LYS A 1 177 ? -18.584 -12.177 27.339 1.00 97.94 177 LYS A CA 1
ATOM 1394 C C . LYS A 1 177 ? -18.911 -11.272 28.532 1.00 97.94 177 LYS A C 1
ATOM 1396 O O . LYS A 1 177 ? -19.778 -11.609 29.330 1.00 97.94 177 LYS A O 1
ATOM 1401 N N . ILE A 1 178 ? -18.274 -10.103 28.626 1.00 97.94 178 ILE A N 1
ATOM 1402 C CA . ILE A 1 178 ? -18.565 -9.117 29.681 1.00 97.94 178 ILE A CA 1
ATOM 1403 C C . ILE A 1 178 ? -20.026 -8.657 29.600 1.00 97.94 178 ILE A C 1
ATOM 1405 O O . ILE A 1 178 ? -20.688 -8.514 30.625 1.00 97.94 178 ILE A O 1
ATOM 1409 N N . GLN A 1 179 ? -20.555 -8.446 28.393 1.00 97.94 179 GLN A N 1
ATOM 1410 C CA . GLN A 1 179 ? -21.952 -8.062 28.205 1.00 97.94 179 GLN A CA 1
ATOM 1411 C C . GLN A 1 179 ? -22.915 -9.156 28.689 1.00 97.94 179 GLN A C 1
ATOM 1413 O O . GLN A 1 179 ? -23.885 -8.847 29.380 1.00 97.94 179 GLN A O 1
ATOM 1418 N N . GLU A 1 180 ? -22.625 -10.423 28.387 1.00 97.81 180 GLU A N 1
ATOM 1419 C CA . GLU A 1 180 ? -23.393 -11.571 28.884 1.00 97.81 180 GLU A CA 1
ATOM 1420 C C . GLU A 1 180 ? -23.359 -11.655 30.422 1.00 97.81 180 GLU A C 1
ATOM 1422 O O . GLU A 1 180 ? -24.402 -11.852 31.047 1.00 97.81 180 GLU A O 1
ATOM 1427 N N . GLU A 1 181 ? -22.198 -11.427 31.047 1.00 97.94 181 GLU A N 1
ATOM 1428 C CA . GLU A 1 181 ? -22.060 -11.369 32.511 1.00 97.94 181 GLU A CA 1
ATOM 1429 C C . GLU A 1 181 ? -22.872 -10.214 33.125 1.00 97.94 181 GLU A C 1
ATOM 1431 O O . GLU A 1 181 ? -23.578 -10.404 34.115 1.00 97.94 181 GLU A O 1
ATOM 1436 N N . ILE A 1 182 ? -22.829 -9.020 32.521 1.00 97.75 182 ILE A N 1
ATOM 1437 C CA . ILE A 1 182 ? -23.625 -7.862 32.960 1.00 97.75 182 ILE A CA 1
ATOM 1438 C C . ILE A 1 182 ? -25.121 -8.179 32.910 1.00 97.75 182 ILE A C 1
ATOM 1440 O O . ILE A 1 182 ? -25.859 -7.831 33.836 1.00 97.75 182 ILE A O 1
ATOM 1444 N N . ASP A 1 183 ? -25.585 -8.817 31.838 1.00 97.88 183 ASP A N 1
ATOM 1445 C CA . ASP A 1 183 ? -26.999 -9.144 31.681 1.00 97.88 183 ASP A CA 1
ATOM 1446 C C . ASP A 1 183 ? -27.452 -10.231 32.666 1.00 97.88 183 ASP A C 1
ATOM 1448 O O . ASP A 1 183 ? -28.586 -10.182 33.150 1.00 97.88 183 ASP A O 1
ATOM 1452 N N . GLU A 1 184 ? -26.566 -11.152 33.047 1.00 97.81 184 GLU A N 1
ATOM 1453 C CA . GLU A 1 184 ? -26.824 -12.111 34.122 1.00 97.81 184 GLU A CA 1
ATOM 1454 C C . GLU A 1 184 ? -26.935 -11.419 35.490 1.00 97.81 184 GLU A C 1
ATOM 1456 O O . GLU A 1 184 ? -27.926 -11.609 36.201 1.00 97.81 184 GLU A O 1
ATOM 1461 N N . TYR A 1 185 ? -26.005 -10.522 35.833 1.00 97.44 185 TYR A N 1
ATOM 1462 C CA . TYR A 1 185 ? -26.093 -9.748 37.078 1.00 97.44 185 TYR A CA 1
ATOM 1463 C C . TYR A 1 185 ? -27.344 -8.867 37.139 1.00 97.44 185 TYR A C 1
ATOM 1465 O O . TYR A 1 185 ? -27.956 -8.727 38.198 1.00 97.44 185 TYR A O 1
ATOM 1473 N N . ARG A 1 186 ? -27.779 -8.300 36.007 1.00 97.25 186 ARG A N 1
ATOM 1474 C CA . ARG A 1 186 ? -29.039 -7.544 35.931 1.00 97.25 186 ARG A CA 1
ATOM 1475 C C . ARG A 1 186 ? -30.248 -8.412 36.268 1.00 97.25 186 ARG A C 1
ATOM 1477 O O . ARG A 1 186 ? -31.128 -7.949 36.992 1.00 97.25 186 ARG A O 1
ATOM 1484 N N . LYS A 1 187 ? -30.296 -9.656 35.779 1.00 97.31 187 LYS A N 1
ATOM 1485 C CA . LYS A 1 187 ? -31.376 -10.598 36.117 1.00 97.31 187 LYS A CA 1
ATOM 1486 C C . LYS A 1 187 ? -31.361 -10.956 37.599 1.00 97.31 187 LYS A C 1
ATOM 1488 O O . LYS A 1 187 ? -32.415 -10.927 38.228 1.00 97.31 187 LYS A O 1
ATOM 1493 N N . GLN A 1 188 ? -30.187 -11.249 38.159 1.00 97.00 188 GLN A N 1
ATOM 1494 C CA . GLN A 1 188 ? -30.045 -11.567 39.584 1.00 97.00 188 GLN A CA 1
ATOM 1495 C C . GLN A 1 188 ? -30.496 -10.402 40.470 1.00 97.00 188 GLN A C 1
ATOM 1497 O O . GLN A 1 188 ? -31.264 -10.606 41.406 1.00 97.00 188 GLN A O 1
ATOM 1502 N N . LEU A 1 189 ? -30.105 -9.172 40.125 1.00 96.00 189 LEU A N 1
ATOM 1503 C CA . LEU A 1 189 ? -30.535 -7.972 40.842 1.00 96.00 189 LEU A CA 1
ATOM 1504 C C . LEU A 1 189 ? -32.058 -7.782 40.795 1.00 96.00 189 LEU A C 1
ATOM 1506 O O . LEU A 1 189 ? -32.661 -7.375 41.785 1.00 96.00 189 LEU A O 1
ATOM 1510 N N . GLU A 1 190 ? -32.691 -8.067 39.657 1.00 97.06 190 GLU A N 1
ATOM 1511 C CA . GLU A 1 190 ? -34.146 -7.977 39.518 1.00 97.06 190 GLU A CA 1
ATOM 1512 C C . GLU A 1 190 ? -34.873 -9.014 40.389 1.00 97.06 190 GLU A C 1
ATOM 1514 O O . GLU A 1 190 ? -35.889 -8.698 41.008 1.00 97.06 190 GLU A O 1
ATOM 1519 N N . VAL A 1 191 ? -34.343 -10.238 40.483 1.00 97.12 191 VAL A N 1
ATOM 1520 C CA . VAL A 1 191 ? -34.864 -11.265 41.401 1.00 97.12 191 VAL A CA 1
ATOM 1521 C C . VAL A 1 191 ? -34.704 -10.813 42.851 1.00 97.12 191 VAL A C 1
ATOM 1523 O O . VAL A 1 191 ? -35.682 -10.818 43.598 1.00 97.12 191 VAL A O 1
ATOM 1526 N N . GLN A 1 192 ? -33.517 -10.336 43.227 1.00 96.25 192 GLN A N 1
ATOM 1527 C CA . GLN A 1 192 ? -33.239 -9.878 44.586 1.00 96.25 192 GLN A CA 1
ATOM 1528 C C . GLN A 1 192 ? -34.157 -8.721 45.000 1.00 96.25 192 GLN A C 1
ATOM 1530 O O . GLN A 1 192 ? -34.713 -8.747 46.093 1.00 96.25 192 GLN A O 1
ATOM 1535 N N . LYS A 1 193 ? -34.405 -7.742 44.120 1.00 96.06 193 LYS A N 1
ATOM 1536 C CA . LYS A 1 193 ? -35.354 -6.648 44.394 1.00 96.06 193 LYS A CA 1
ATOM 1537 C C . LYS A 1 193 ? -36.768 -7.153 44.679 1.00 96.06 193 LYS A C 1
ATOM 1539 O O . LYS A 1 193 ? -37.441 -6.617 45.557 1.00 96.06 193 LYS A O 1
ATOM 1544 N N . LYS A 1 194 ? -37.230 -8.173 43.948 1.00 96.25 194 LYS A N 1
ATOM 1545 C CA . LYS A 1 194 ? -38.550 -8.784 44.176 1.00 96.25 194 LYS A CA 1
ATOM 1546 C C . LYS A 1 194 ? -38.604 -9.517 45.513 1.00 96.25 194 LYS A C 1
ATOM 1548 O O . LYS A 1 194 ? -39.592 -9.386 46.230 1.00 96.25 194 LYS A O 1
ATOM 1553 N N . GLU A 1 195 ? -37.551 -10.250 45.861 1.00 96.31 195 GLU A N 1
ATOM 1554 C CA . GLU A 1 195 ? -37.443 -10.934 47.153 1.00 96.31 195 GLU A CA 1
ATOM 1555 C C . GLU A 1 195 ? -37.368 -9.947 48.324 1.00 96.31 195 GLU A C 1
ATOM 1557 O O . GLU A 1 195 ? -38.074 -10.120 49.318 1.00 96.31 195 GLU A O 1
ATOM 1562 N N . GLU A 1 196 ? -36.571 -8.883 48.203 1.00 95.19 196 GLU A N 1
ATOM 1563 C CA . GLU A 1 196 ? -36.480 -7.804 49.191 1.00 95.19 196 GLU A CA 1
ATOM 1564 C C . GLU A 1 196 ? -37.835 -7.121 49.392 1.00 95.19 196 GLU A C 1
ATOM 1566 O O . GLU A 1 196 ? -38.265 -6.942 50.532 1.00 95.19 196 GLU A O 1
ATOM 1571 N N . HIS A 1 197 ? -38.546 -6.810 48.303 1.00 95.50 197 HIS A N 1
ATOM 1572 C CA . HIS A 1 197 ? -39.893 -6.248 48.374 1.00 95.50 197 HIS A CA 1
ATOM 1573 C C . HIS A 1 197 ? -40.869 -7.194 49.084 1.00 95.50 197 HIS A C 1
ATOM 1575 O O . HIS A 1 197 ? -41.577 -6.779 49.998 1.00 95.50 197 HIS A O 1
ATOM 1581 N N . HIS A 1 198 ? -40.871 -8.479 48.722 1.00 95.62 198 HIS A N 1
ATOM 1582 C CA . HIS A 1 198 ? -41.735 -9.472 49.358 1.00 95.62 198 HIS A CA 1
ATOM 1583 C C . HIS A 1 198 ? -41.418 -9.648 50.854 1.00 95.62 198 HIS A C 1
ATOM 1585 O O . HIS A 1 198 ? -42.317 -9.750 51.689 1.00 95.62 198 HIS A O 1
ATOM 1591 N N . ASN A 1 199 ? -40.136 -9.651 51.226 1.00 95.19 199 ASN A N 1
ATOM 1592 C CA . ASN A 1 199 ? -39.710 -9.689 52.625 1.00 95.19 199 ASN A CA 1
ATOM 1593 C C . ASN A 1 199 ? -40.161 -8.451 53.395 1.00 95.19 199 ASN A C 1
ATOM 1595 O O . ASN A 1 199 ? -40.626 -8.576 54.528 1.00 95.19 199 ASN A O 1
ATOM 1599 N N . TRP A 1 200 ? -40.047 -7.275 52.782 1.00 96.44 200 TRP A N 1
ATOM 1600 C CA . TRP A 1 200 ? -40.518 -6.030 53.369 1.00 96.44 200 TRP A CA 1
ATOM 1601 C C . TRP A 1 200 ? -42.035 -6.051 53.602 1.00 96.44 200 TRP A C 1
ATOM 1603 O O . TRP A 1 200 ? -42.476 -5.707 54.697 1.00 96.44 200 TRP A O 1
ATOM 1613 N N . GLU A 1 201 ? -42.828 -6.534 52.639 1.00 95.69 201 GLU A N 1
ATOM 1614 C CA . GLU A 1 201 ? -44.280 -6.699 52.801 1.00 95.69 201 GLU A CA 1
ATOM 1615 C C . GLU A 1 201 ? -44.623 -7.640 53.961 1.00 95.69 201 GLU A C 1
ATOM 1617 O O . GLU A 1 201 ? -45.454 -7.301 54.805 1.00 95.69 201 GLU A O 1
ATOM 1622 N N . ARG A 1 202 ? -43.947 -8.794 54.058 1.00 95.06 202 ARG A N 1
ATOM 1623 C CA . ARG A 1 202 ? -44.138 -9.725 55.182 1.00 95.06 202 ARG A CA 1
ATOM 1624 C C . ARG A 1 202 ? -43.794 -9.080 56.518 1.00 95.06 202 ARG A C 1
ATOM 1626 O O . ARG A 1 202 ? -44.543 -9.227 57.477 1.00 95.06 202 ARG A O 1
ATOM 1633 N N . MET A 1 203 ? -42.679 -8.356 56.589 1.00 95.56 203 MET A N 1
ATOM 1634 C CA . MET A 1 203 ? -42.271 -7.681 57.819 1.00 95.56 203 MET A CA 1
ATOM 1635 C C . MET A 1 203 ? -43.264 -6.587 58.217 1.00 95.56 203 MET A C 1
ATOM 1637 O O . MET A 1 203 ? -43.584 -6.465 59.396 1.00 95.56 203 MET A O 1
ATOM 1641 N N . LYS A 1 204 ? -43.799 -5.840 57.246 1.00 96.31 204 LYS A N 1
ATOM 1642 C CA . LYS A 1 204 ? -44.846 -4.843 57.482 1.00 96.31 204 LYS A CA 1
ATOM 1643 C C . LYS A 1 204 ? -46.097 -5.478 58.099 1.00 96.31 204 LYS A C 1
ATOM 1645 O O . LYS A 1 204 ? -46.559 -4.982 59.121 1.00 96.31 204 LYS A O 1
ATOM 1650 N N . MET A 1 205 ? -46.579 -6.592 57.542 1.00 94.62 205 MET A N 1
ATOM 1651 C CA . MET A 1 205 ? -47.716 -7.338 58.102 1.00 94.62 205 MET A CA 1
ATOM 1652 C C . MET A 1 205 ? -47.441 -7.802 59.539 1.00 94.62 205 MET A C 1
ATOM 1654 O O . MET A 1 205 ? -48.253 -7.571 60.425 1.00 94.62 205 MET A O 1
ATOM 1658 N N . THR A 1 206 ? -46.260 -8.370 59.808 1.00 94.50 206 THR A N 1
ATOM 1659 C CA . THR A 1 206 ? -45.882 -8.802 61.165 1.00 94.50 206 THR A CA 1
ATOM 1660 C C . THR A 1 206 ? -45.848 -7.641 62.162 1.00 94.50 206 THR A C 1
ATOM 1662 O O . THR A 1 206 ? -46.229 -7.811 63.318 1.00 94.50 206 THR A O 1
ATOM 1665 N N . VAL A 1 207 ? -45.389 -6.457 61.743 1.00 95.31 207 VAL A N 1
ATOM 1666 C CA . VAL A 1 207 ? -45.389 -5.255 62.593 1.00 95.31 207 VAL A CA 1
ATOM 1667 C C . VAL A 1 207 ? -46.818 -4.778 62.865 1.00 95.31 207 VAL A C 1
ATOM 1669 O O . VAL A 1 207 ? -47.128 -4.401 63.994 1.00 95.31 207 VAL A O 1
ATOM 1672 N N . GLU A 1 208 ? -47.700 -4.809 61.864 1.00 95.19 208 GLU A N 1
ATOM 1673 C CA . GLU A 1 208 ? -49.125 -4.503 62.040 1.00 95.19 208 GLU A CA 1
ATOM 1674 C C . GLU A 1 208 ? -49.790 -5.482 63.028 1.00 95.19 208 GLU A C 1
ATOM 1676 O O . GLU A 1 208 ? -50.450 -5.033 63.969 1.00 95.19 208 GLU A O 1
ATOM 1681 N N . ASP A 1 209 ? -49.524 -6.786 62.901 1.00 94.69 209 ASP A N 1
ATOM 1682 C CA . ASP A 1 209 ? -50.012 -7.826 63.818 1.00 94.69 209 ASP A CA 1
ATOM 1683 C C . ASP A 1 209 ? -49.475 -7.639 65.247 1.00 94.69 209 ASP A C 1
ATOM 1685 O O . ASP A 1 209 ? -50.228 -7.725 66.220 1.00 94.69 209 ASP A O 1
ATOM 1689 N N . GLN A 1 210 ? -48.179 -7.338 65.397 1.00 93.88 210 GLN A N 1
ATOM 1690 C CA . GLN A 1 210 ? -47.574 -7.045 66.701 1.00 93.88 210 GLN A CA 1
ATOM 1691 C C . GLN A 1 210 ? -48.216 -5.824 67.361 1.00 93.88 210 GLN A C 1
ATOM 1693 O O . GLN A 1 210 ? -48.513 -5.863 68.555 1.00 93.88 210 GLN A O 1
ATOM 1698 N N . ASN A 1 211 ? -48.464 -4.755 66.603 1.00 94.88 211 ASN A N 1
ATOM 1699 C CA . ASN A 1 211 ? -49.122 -3.558 67.123 1.00 94.88 211 ASN A CA 1
ATOM 1700 C C . ASN A 1 211 ? -50.569 -3.848 67.553 1.00 94.88 211 ASN A C 1
ATOM 1702 O O . ASN A 1 211 ? -51.007 -3.357 68.597 1.00 94.88 211 ASN A O 1
ATOM 1706 N N . ALA A 1 212 ? -51.302 -4.669 66.794 1.00 94.06 212 ALA A N 1
ATOM 1707 C CA . ALA A 1 212 ? -52.648 -5.102 67.160 1.00 94.06 212 ALA A CA 1
ATOM 1708 C C . ALA A 1 212 ? -52.649 -5.924 68.462 1.00 94.06 212 ALA A C 1
ATOM 1710 O O . ALA A 1 212 ? -53.430 -5.633 69.372 1.00 94.06 212 ALA A O 1
ATOM 1711 N N . LEU A 1 213 ? -51.726 -6.885 68.586 1.00 93.75 213 LEU A N 1
ATOM 1712 C CA . LEU A 1 213 ? -51.536 -7.694 69.794 1.00 93.75 213 LEU A CA 1
ATOM 1713 C C . LEU A 1 213 ? -51.160 -6.841 71.009 1.00 93.75 213 LEU A C 1
ATOM 1715 O O . LEU A 1 213 ? -51.755 -7.009 72.069 1.00 93.75 213 LEU A O 1
ATOM 1719 N N . LEU A 1 214 ? -50.219 -5.902 70.867 1.00 94.19 214 LEU A N 1
ATOM 1720 C CA . LEU A 1 214 ? -49.827 -4.985 71.946 1.00 94.19 214 LEU A CA 1
ATOM 1721 C C . LEU A 1 214 ? -51.019 -4.173 72.461 1.00 94.19 214 LEU A C 1
ATOM 1723 O O . LEU A 1 214 ? -51.200 -4.019 73.669 1.00 94.19 214 LEU A O 1
ATOM 1727 N N . HIS A 1 215 ? -51.863 -3.684 71.555 1.00 93.31 215 HIS A N 1
ATOM 1728 C CA . HIS A 1 215 ? -53.071 -2.959 71.926 1.00 93.31 215 HIS A CA 1
ATOM 1729 C C . HIS A 1 215 ? -54.102 -3.858 72.631 1.00 93.31 215 HIS A C 1
ATOM 1731 O O . HIS A 1 215 ? -54.759 -3.423 73.578 1.00 93.31 215 HIS A O 1
ATOM 1737 N N . GLU A 1 216 ? -54.241 -5.118 72.214 1.00 93.19 216 GLU A N 1
ATOM 1738 C CA . GLU A 1 216 ? -55.123 -6.076 72.886 1.00 93.19 216 GLU A CA 1
ATOM 1739 C C . GLU A 1 216 ? -54.611 -6.472 74.277 1.00 93.19 216 GLU A C 1
ATOM 1741 O O . GLU A 1 216 ? -55.399 -6.508 75.225 1.00 93.19 216 GLU A O 1
ATOM 1746 N N . VAL A 1 217 ? -53.300 -6.675 74.432 1.00 93.19 217 VAL A N 1
ATOM 1747 C CA . VAL A 1 217 ? -52.655 -6.887 75.737 1.00 93.19 217 VAL A CA 1
ATOM 1748 C C . VAL A 1 217 ? -52.914 -5.696 76.654 1.00 93.19 217 VAL A C 1
ATOM 1750 O O . VAL A 1 217 ? -53.420 -5.891 77.754 1.00 93.19 217 VAL A O 1
ATOM 1753 N N . SER A 1 218 ? -52.690 -4.467 76.182 1.00 94.06 218 SER A N 1
ATOM 1754 C CA . SER A 1 218 ? -52.950 -3.259 76.975 1.00 94.06 218 SER A CA 1
ATOM 1755 C C . SER A 1 218 ? -54.412 -3.168 77.437 1.00 94.06 218 SER A C 1
ATOM 1757 O O . SER A 1 218 ? -54.682 -2.886 78.604 1.00 94.06 218 SER A O 1
ATOM 1759 N N . LYS A 1 219 ? -55.382 -3.493 76.569 1.00 93.81 219 LYS A N 1
ATOM 1760 C CA . LYS A 1 219 ? -56.802 -3.570 76.963 1.00 93.81 219 LYS A CA 1
ATOM 1761 C C . LYS A 1 219 ? -57.057 -4.620 78.044 1.00 93.81 219 LYS A C 1
ATOM 1763 O O . LYS A 1 219 ? -57.854 -4.383 78.950 1.00 93.81 219 LYS A O 1
ATOM 1768 N N . LYS A 1 220 ? -56.423 -5.789 77.934 1.00 92.62 220 LYS A N 1
ATOM 1769 C CA . LYS A 1 220 ? -56.550 -6.873 78.918 1.00 92.62 220 LYS A CA 1
ATOM 1770 C C . LYS A 1 220 ? -55.915 -6.502 80.253 1.00 92.62 220 LYS A C 1
ATOM 1772 O O . LYS A 1 220 ? -56.499 -6.828 81.277 1.00 92.62 220 LYS A O 1
ATOM 1777 N N . GLU A 1 221 ? -54.785 -5.805 80.251 1.00 92.31 221 GLU A N 1
ATOM 1778 C CA . GLU A 1 221 ? -54.139 -5.291 81.464 1.00 92.31 221 GLU A CA 1
ATOM 1779 C C . GLU A 1 221 ? -55.033 -4.280 82.189 1.00 92.31 221 GLU A C 1
ATOM 1781 O O . GLU A 1 221 ? -55.225 -4.402 83.396 1.00 92.31 221 GLU A O 1
ATOM 1786 N N . VAL A 1 222 ? -55.651 -3.342 81.456 1.00 92.12 222 VAL A N 1
ATOM 1787 C CA . VAL A 1 222 ? -56.628 -2.396 82.027 1.00 92.12 222 VAL A CA 1
ATOM 1788 C C . VAL A 1 222 ? -57.816 -3.142 82.634 1.00 92.12 222 VAL A C 1
ATOM 1790 O O . VAL A 1 222 ? -58.156 -2.908 83.791 1.00 92.12 222 VAL A O 1
ATOM 1793 N N . LEU A 1 223 ? -58.407 -4.087 81.895 1.00 92.56 223 LEU A N 1
ATOM 1794 C CA . LEU A 1 223 ? -59.512 -4.907 82.401 1.00 92.56 223 LEU A CA 1
ATOM 1795 C C . LEU A 1 223 ? -59.098 -5.707 83.647 1.00 92.56 223 LEU A C 1
ATOM 1797 O O . LEU A 1 223 ? -59.873 -5.827 84.591 1.00 92.56 223 LEU A O 1
ATOM 1801 N N . ASN A 1 224 ? -57.886 -6.267 83.658 1.00 91.25 224 ASN A N 1
ATOM 1802 C CA . ASN A 1 224 ? -57.377 -7.023 84.795 1.00 91.25 224 ASN A CA 1
ATOM 1803 C C . ASN A 1 224 ? -57.220 -6.124 86.025 1.00 91.25 224 ASN A C 1
ATOM 1805 O O . ASN A 1 224 ? -57.666 -6.500 87.102 1.00 91.25 224 ASN A O 1
ATOM 1809 N N . TYR A 1 225 ? -56.681 -4.915 85.854 1.00 92.19 225 TYR A N 1
ATOM 1810 C CA . TYR A 1 225 ? -56.575 -3.929 86.929 1.00 92.19 225 TYR A CA 1
ATOM 1811 C C . TYR A 1 225 ? -57.951 -3.514 87.477 1.00 92.19 225 TYR A C 1
ATOM 1813 O O . TYR A 1 225 ? -58.150 -3.441 88.690 1.00 92.19 225 TYR A O 1
ATOM 1821 N N . GLU A 1 226 ? -58.936 -3.292 86.601 1.00 90.81 226 GLU A N 1
ATOM 1822 C CA . GLU A 1 226 ? -60.319 -3.003 87.002 1.00 90.81 226 GLU A CA 1
ATOM 1823 C 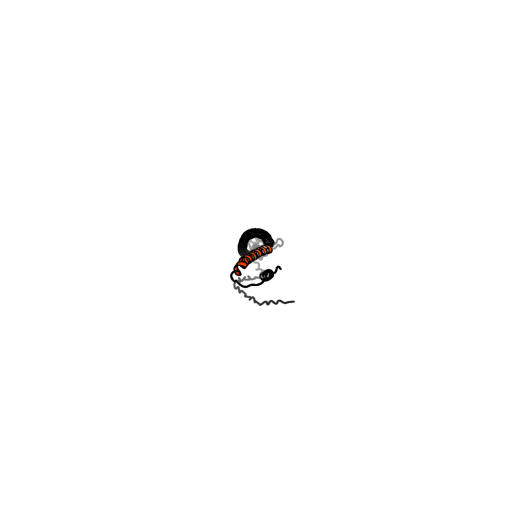C . GLU A 1 226 ? -60.951 -4.170 87.777 1.00 90.81 226 GLU A C 1
ATOM 1825 O O . GLU A 1 226 ? -61.628 -3.955 88.787 1.00 90.81 226 GLU A O 1
ATOM 1830 N N . LEU A 1 227 ? -60.726 -5.409 87.331 1.00 89.38 227 LEU A N 1
ATOM 1831 C CA . LEU A 1 227 ? -61.212 -6.614 88.003 1.00 89.38 227 LEU A CA 1
ATOM 1832 C C . LEU A 1 227 ? -60.538 -6.822 89.362 1.00 89.38 227 LEU A C 1
ATOM 1834 O O . LEU A 1 227 ? -61.246 -7.080 90.334 1.00 89.38 227 LEU A O 1
ATOM 1838 N N . GLU A 1 228 ? -59.215 -6.671 89.454 1.00 88.06 228 GLU A N 1
ATOM 1839 C CA . GLU A 1 228 ? -58.460 -6.721 90.713 1.00 88.06 228 GLU A CA 1
ATOM 1840 C C . GLU A 1 228 ? -58.978 -5.668 91.699 1.00 88.06 228 GLU A C 1
ATOM 1842 O O . GLU A 1 228 ? -59.304 -5.996 92.839 1.00 88.06 228 GLU A O 1
ATOM 1847 N N . SER A 1 229 ? -59.183 -4.429 91.243 1.00 85.88 229 SER A N 1
ATOM 1848 C CA . SER A 1 229 ? -59.767 -3.366 92.067 1.00 85.88 229 SER A CA 1
ATOM 1849 C C . SER A 1 229 ? -61.189 -3.699 92.540 1.00 85.88 229 SER A C 1
ATOM 1851 O O . SER A 1 229 ? -61.546 -3.444 93.691 1.00 85.88 229 SER A O 1
ATOM 1853 N N . ASN A 1 230 ? -62.018 -4.305 91.685 1.00 86.50 230 ASN A N 1
ATOM 1854 C CA . ASN A 1 230 ? -63.371 -4.731 92.050 1.00 86.50 230 ASN A CA 1
ATOM 1855 C C . ASN A 1 230 ? -63.349 -5.879 93.072 1.00 86.50 230 ASN A C 1
ATOM 1857 O O . ASN A 1 230 ? -64.147 -5.884 94.009 1.00 86.50 230 ASN A O 1
ATOM 1861 N N . VAL A 1 231 ? -62.415 -6.825 92.937 1.00 86.25 231 VAL A N 1
ATOM 1862 C CA . VAL A 1 231 ? -62.182 -7.876 93.938 1.00 86.25 231 VAL A CA 1
ATOM 1863 C C . VAL A 1 231 ? -61.752 -7.263 95.269 1.00 86.25 231 VAL A C 1
ATOM 1865 O O . VAL A 1 231 ? -62.328 -7.615 96.298 1.00 86.25 231 VAL A O 1
ATOM 1868 N N . ASP A 1 232 ? -60.823 -6.309 95.270 1.00 81.94 232 ASP A N 1
ATOM 1869 C CA . ASP A 1 232 ? -60.396 -5.598 96.479 1.00 81.94 232 ASP A CA 1
ATOM 1870 C C . ASP A 1 232 ? -61.556 -4.854 97.149 1.00 81.94 232 ASP A C 1
ATOM 1872 O O . ASP A 1 232 ? -61.731 -4.938 98.368 1.00 81.94 232 ASP A O 1
ATOM 1876 N N . ASN A 1 233 ? -62.388 -4.164 96.365 1.00 80.75 233 ASN A N 1
ATOM 1877 C CA . ASN A 1 233 ? -63.568 -3.465 96.872 1.00 80.75 233 ASN A CA 1
ATOM 1878 C C . ASN A 1 233 ? -64.581 -4.446 97.469 1.00 80.75 233 ASN A C 1
ATOM 1880 O O . ASN A 1 233 ? -64.988 -4.271 98.612 1.00 80.75 233 ASN A O 1
ATOM 1884 N N . ARG A 1 234 ? -64.906 -5.541 96.770 1.00 79.12 234 ARG A N 1
ATOM 1885 C CA . ARG A 1 234 ? -65.789 -6.592 97.303 1.00 79.12 234 ARG A CA 1
ATOM 1886 C C . ARG A 1 234 ? -65.225 -7.253 98.557 1.00 79.12 234 ARG A C 1
ATOM 1888 O O . ARG A 1 234 ? -65.988 -7.627 99.442 1.00 79.12 234 ARG A O 1
ATOM 1895 N N . THR A 1 235 ? -63.906 -7.403 98.647 1.00 78.06 235 THR A N 1
ATOM 1896 C CA . THR A 1 235 ? -63.238 -7.960 99.830 1.00 78.06 235 THR A CA 1
ATOM 1897 C C . THR A 1 235 ? -63.355 -7.003 101.016 1.00 78.06 235 THR A C 1
ATOM 1899 O O . THR A 1 235 ? -63.674 -7.442 102.121 1.00 78.06 235 THR A O 1
ATOM 1902 N N . LYS A 1 236 ? -63.178 -5.692 100.796 1.00 77.38 236 LYS A N 1
ATOM 1903 C CA . LYS A 1 236 ? -63.419 -4.654 101.812 1.00 77.38 236 LYS A CA 1
ATOM 1904 C C . LYS A 1 236 ? -64.888 -4.597 102.228 1.00 77.38 236 LYS A C 1
ATOM 1906 O O . LYS A 1 236 ? -65.159 -4.562 103.424 1.00 77.38 236 LYS A O 1
ATOM 1911 N N . ASP A 1 237 ? -65.818 -4.662 101.279 1.00 74.88 237 ASP A N 1
ATOM 1912 C CA . ASP A 1 237 ? -67.258 -4.687 101.554 1.00 74.88 237 ASP A CA 1
ATOM 1913 C C . ASP A 1 237 ? -67.635 -5.924 102.380 1.00 74.88 237 ASP A C 1
ATOM 1915 O O . ASP A 1 237 ? -68.329 -5.814 103.388 1.00 74.88 237 ASP A O 1
ATOM 1919 N N . ALA A 1 238 ? -67.118 -7.105 102.024 1.00 68.50 238 ALA A N 1
ATOM 1920 C CA . ALA A 1 238 ? -67.325 -8.328 102.796 1.00 68.50 238 ALA A CA 1
ATOM 1921 C C . ALA A 1 238 ? -66.755 -8.217 104.221 1.00 68.50 238 ALA A C 1
ATOM 1923 O O . ALA A 1 238 ? -67.401 -8.651 105.174 1.00 68.50 238 ALA A O 1
ATOM 1924 N N . GLN A 1 239 ? -65.576 -7.607 104.387 1.00 67.12 239 GLN A N 1
ATOM 1925 C CA . GLN A 1 239 ? -64.989 -7.340 105.704 1.00 67.12 239 GLN A CA 1
ATOM 1926 C C . GLN A 1 239 ? -65.806 -6.331 106.525 1.00 67.12 239 GLN A C 1
ATOM 1928 O O . GLN A 1 239 ? -65.896 -6.486 107.740 1.00 67.12 239 GLN A O 1
ATOM 1933 N N . GLN A 1 240 ? -66.409 -5.322 105.890 1.00 67.00 240 GLN A N 1
ATOM 1934 C CA . GLN A 1 240 ? -67.246 -4.322 106.562 1.00 67.00 240 GLN A CA 1
ATOM 1935 C C . GLN A 1 240 ? -68.641 -4.854 106.918 1.00 67.00 240 GLN A C 1
ATOM 1937 O O . GLN A 1 240 ? -69.159 -4.537 107.987 1.00 67.00 240 GLN A O 1
ATOM 1942 N N . CYS A 1 241 ? -69.247 -5.680 106.061 1.00 60.16 241 CYS A N 1
ATOM 1943 C CA . CYS A 1 241 ? -70.553 -6.298 106.309 1.00 60.16 241 CYS A CA 1
ATOM 1944 C C . CYS A 1 241 ? -70.490 -7.489 107.274 1.00 60.16 241 CYS A C 1
ATOM 1946 O O . CYS A 1 241 ? -71.504 -7.856 107.870 1.00 60.16 241 CYS A O 1
ATOM 1948 N N . LEU A 1 242 ? -69.315 -8.090 107.469 1.00 58.62 242 LEU A N 1
ATOM 1949 C CA . LEU A 1 242 ? -69.076 -8.977 108.598 1.00 58.62 242 LEU A CA 1
ATOM 1950 C C . LEU A 1 242 ? -68.962 -8.122 109.861 1.00 58.62 242 LEU A C 1
ATOM 1952 O O . LEU A 1 242 ? -67.868 -7.757 110.288 1.00 58.62 242 LEU A O 1
ATOM 1956 N N . GLU A 1 243 ? -70.099 -7.841 110.503 1.00 62.97 243 GLU A N 1
ATOM 1957 C CA 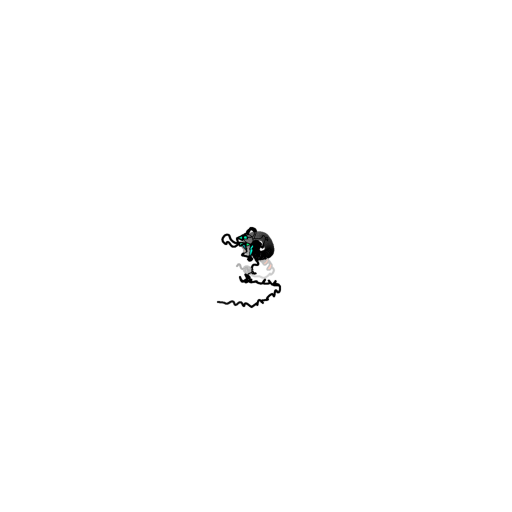. GLU A 1 243 ? -70.137 -7.325 111.871 1.00 62.97 243 GLU A CA 1
ATOM 1958 C C . GLU A 1 243 ? -69.601 -8.401 112.832 1.00 62.97 243 GLU A C 1
ATOM 1960 O O . GLU A 1 243 ? -70.326 -9.031 113.606 1.00 62.97 243 GLU A O 1
ATOM 1965 N N . LEU A 1 244 ? -68.285 -8.612 112.797 1.00 62.16 244 LEU A N 1
ATOM 1966 C CA . LEU A 1 244 ? -67.538 -9.507 113.674 1.00 62.16 244 LEU A CA 1
ATOM 1967 C C . LEU A 1 244 ? -67.845 -9.199 115.138 1.00 62.16 244 LEU A C 1
ATOM 1969 O O . LEU A 1 244 ? -67.899 -10.109 115.955 1.00 62.16 244 LEU A O 1
ATOM 1973 N N . ASN A 1 245 ? -68.142 -7.940 115.463 1.00 60.91 245 ASN A N 1
ATOM 1974 C CA . ASN A 1 245 ? -68.592 -7.523 116.787 1.00 60.91 245 ASN A CA 1
ATOM 1975 C C . ASN A 1 245 ? -69.968 -8.091 117.172 1.00 60.91 245 ASN A C 1
ATOM 1977 O O . ASN A 1 245 ? -70.174 -8.425 118.340 1.00 60.91 245 ASN A O 1
ATOM 1981 N N . VAL A 1 246 ? -70.899 -8.241 116.226 1.00 67.00 246 VAL A N 1
ATOM 1982 C CA . VAL A 1 246 ? -72.216 -8.851 116.467 1.00 67.00 246 VAL A CA 1
ATOM 1983 C C . VAL A 1 246 ? -72.112 -10.368 116.533 1.00 67.00 246 VAL A C 1
ATOM 1985 O O . VAL A 1 246 ? -72.651 -10.957 117.469 1.00 67.00 246 VAL A O 1
ATOM 1988 N N . LEU A 1 247 ? -71.340 -10.999 115.644 1.00 67.75 247 LEU A N 1
ATOM 1989 C CA . LEU A 1 247 ? -71.042 -12.434 115.731 1.00 67.75 247 LEU A CA 1
ATOM 1990 C C . LEU A 1 247 ? -70.323 -12.782 117.042 1.00 67.75 247 LEU A C 1
ATOM 1992 O O . LEU A 1 247 ? -70.716 -13.717 117.737 1.00 67.75 247 LEU A O 1
ATOM 1996 N N . LYS A 1 248 ? -69.329 -11.984 117.445 1.00 67.12 248 LYS A N 1
ATOM 1997 C CA . LYS A 1 248 ? -68.615 -12.130 118.722 1.00 67.12 248 LYS A CA 1
ATOM 1998 C C . LYS A 1 248 ? -69.546 -11.906 119.915 1.00 67.12 248 LYS A C 1
ATOM 2000 O O . LYS A 1 248 ? -69.475 -12.671 120.872 1.00 67.12 248 LYS A O 1
ATOM 2005 N N . LYS A 1 249 ? -70.463 -10.928 119.862 1.00 67.06 249 LYS A N 1
ATOM 2006 C CA . LYS A 1 249 ? -71.508 -10.745 120.889 1.00 67.06 249 LYS A CA 1
ATOM 2007 C C . LYS A 1 249 ? -72.438 -11.951 120.977 1.00 67.06 249 LYS A C 1
ATOM 2009 O O . LYS A 1 249 ? -72.680 -12.423 122.082 1.00 67.06 249 LYS A O 1
ATOM 2014 N N . GLN A 1 250 ? -72.938 -12.464 119.855 1.00 73.44 250 GLN A N 1
ATOM 2015 C CA . GLN A 1 250 ? -73.822 -13.631 119.851 1.00 73.44 250 GLN A CA 1
ATOM 2016 C C . GLN A 1 250 ? -73.111 -14.887 120.360 1.00 73.44 250 GLN A C 1
ATOM 2018 O O . GLN A 1 250 ? -73.666 -15.593 121.198 1.00 73.44 250 GLN A O 1
ATOM 2023 N N . LEU A 1 251 ? -71.863 -15.122 119.950 1.00 75.12 251 LEU A N 1
ATOM 2024 C CA . LEU A 1 251 ? -71.046 -16.218 120.471 1.00 75.12 251 LEU A CA 1
ATOM 2025 C C . LEU A 1 251 ? -70.780 -16.064 121.973 1.00 75.12 251 LEU A C 1
ATOM 2027 O O . LEU A 1 251 ? -70.952 -17.026 122.713 1.00 75.12 251 LEU A O 1
ATOM 2031 N N . CYS A 1 252 ? -70.458 -14.859 122.455 1.00 72.94 252 CYS A N 1
ATOM 2032 C CA . CYS A 1 252 ? -70.337 -14.593 123.891 1.00 72.94 252 CYS A CA 1
ATOM 2033 C C . CYS A 1 252 ? -71.649 -14.848 124.645 1.00 72.94 252 CYS A C 1
ATOM 2035 O O . CYS A 1 252 ? -71.615 -15.405 125.738 1.00 72.94 252 CYS A O 1
ATOM 2037 N N . ILE A 1 253 ? -72.802 -14.473 124.081 1.00 77.56 253 ILE A N 1
ATOM 2038 C CA . ILE A 1 253 ? -74.120 -14.753 124.674 1.00 77.56 253 ILE A CA 1
ATOM 2039 C C . ILE A 1 253 ? -74.361 -16.263 124.746 1.00 77.56 253 ILE A C 1
ATOM 2041 O O . ILE A 1 253 ? -74.782 -16.759 125.789 1.00 77.56 253 ILE A O 1
ATOM 2045 N N . ILE A 1 254 ? -74.068 -17.006 123.676 1.00 79.31 254 ILE A N 1
ATOM 2046 C CA . ILE A 1 254 ? -74.210 -18.468 123.643 1.00 79.31 254 ILE A CA 1
ATOM 2047 C C . ILE A 1 254 ? -73.287 -19.117 124.679 1.00 79.31 254 ILE A C 1
ATOM 2049 O O . ILE A 1 254 ? -73.755 -19.931 125.473 1.00 79.31 254 ILE A O 1
ATOM 2053 N N . CYS A 1 255 ? -72.012 -18.724 124.727 1.00 72.81 255 CYS A N 1
ATOM 2054 C CA . CYS A 1 255 ? -71.042 -19.231 125.696 1.00 72.81 255 CYS A CA 1
ATOM 2055 C C . CYS A 1 255 ? -71.461 -18.922 127.137 1.00 72.81 255 CYS A C 1
ATOM 2057 O O . CYS A 1 255 ? -71.460 -19.823 127.971 1.00 72.81 255 CYS A O 1
ATOM 2059 N N . ASN A 1 256 ? -71.887 -17.690 127.430 1.00 71.94 256 ASN A N 1
ATOM 2060 C CA . ASN A 1 256 ? -72.378 -17.319 128.759 1.00 71.94 256 ASN A CA 1
ATOM 2061 C C . ASN A 1 256 ? -73.647 -18.089 129.137 1.00 71.94 256 ASN A C 1
ATOM 2063 O O . ASN A 1 256 ? -73.771 -18.526 130.276 1.00 71.94 256 ASN A O 1
ATOM 2067 N N . ASN A 1 257 ? -74.569 -18.306 128.198 1.00 72.75 257 ASN A N 1
ATOM 2068 C CA . ASN A 1 257 ? -75.777 -19.094 128.444 1.00 72.75 257 ASN A CA 1
ATOM 2069 C C . ASN A 1 257 ? -75.468 -20.581 128.657 1.00 72.75 257 ASN A C 1
ATOM 2071 O O . ASN A 1 257 ? -76.114 -21.219 129.486 1.00 72.75 257 ASN A O 1
ATOM 2075 N N . ALA A 1 258 ? -74.490 -21.140 127.940 1.00 72.19 258 ALA A N 1
ATOM 2076 C CA . ALA A 1 258 ? -74.011 -22.498 128.173 1.00 72.19 258 ALA A CA 1
ATOM 2077 C C . ALA A 1 258 ? -73.371 -22.617 129.564 1.00 72.19 258 ALA A C 1
ATOM 2079 O O . ALA A 1 258 ? -73.731 -23.519 130.318 1.00 72.19 258 ALA A O 1
ATOM 2080 N N . LEU A 1 259 ? -72.526 -21.650 129.942 1.00 67.81 259 LEU A N 1
ATOM 2081 C CA . LEU A 1 259 ? -71.906 -21.584 131.265 1.00 67.81 259 LEU A CA 1
ATOM 2082 C C . LEU A 1 259 ? -72.954 -21.445 132.380 1.00 67.81 259 LEU A C 1
ATOM 2084 O O . LEU A 1 259 ? -72.880 -22.140 133.387 1.00 67.81 259 LEU A O 1
ATOM 2088 N N . ALA A 1 260 ? -73.956 -20.581 132.196 1.00 62.56 260 ALA A N 1
ATOM 2089 C CA . ALA A 1 260 ? -75.040 -20.358 133.152 1.00 62.56 260 ALA A CA 1
ATOM 2090 C C . ALA A 1 260 ? -75.956 -21.582 133.313 1.00 62.56 260 ALA A C 1
ATOM 2092 O O . ALA A 1 260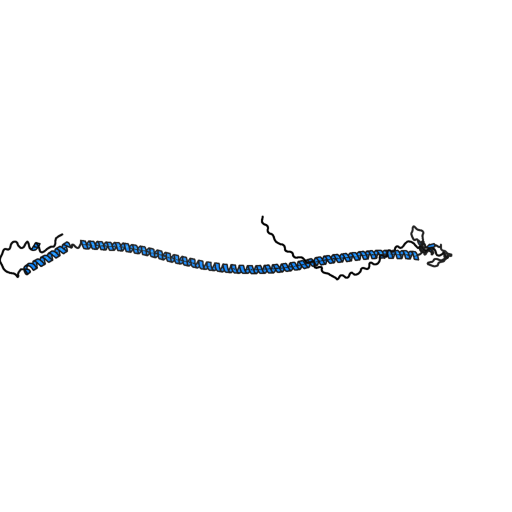 ? -76.503 -21.791 134.391 1.00 62.56 260 ALA A O 1
ATOM 2093 N N . LYS A 1 261 ? -76.105 -22.410 132.270 1.00 65.12 261 LYS A N 1
ATOM 2094 C CA . LYS A 1 261 ? -76.819 -23.695 132.342 1.00 65.12 261 LYS A CA 1
ATOM 2095 C C . LYS A 1 261 ? -75.983 -24.802 132.990 1.00 65.12 261 LYS A C 1
ATOM 2097 O O . LYS A 1 261 ? -76.552 -25.674 133.637 1.00 65.12 261 LYS A O 1
ATOM 2102 N N . SER A 1 262 ? -74.656 -24.775 132.848 1.00 59.88 262 SER A N 1
ATOM 2103 C CA . SER A 1 262 ? -73.759 -25.772 133.449 1.00 59.88 262 SER A CA 1
ATOM 2104 C C . SER A 1 262 ? -73.349 -25.451 134.892 1.00 59.88 262 SER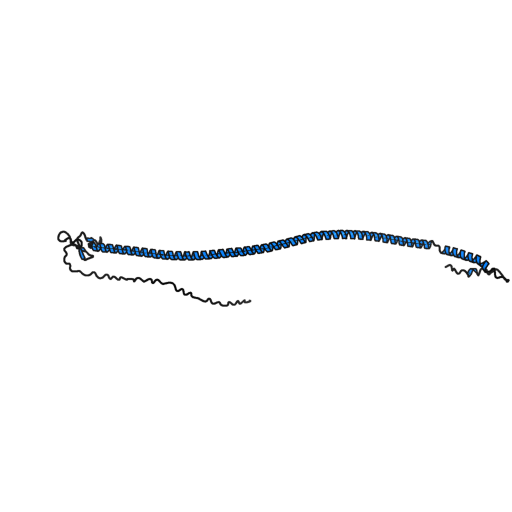 A C 1
ATOM 2106 O O . SER A 1 262 ? -73.032 -26.360 135.651 1.00 59.88 262 SER A O 1
ATOM 2108 N N . LEU A 1 263 ? -73.352 -24.175 135.292 1.00 55.22 263 LEU A N 1
ATOM 2109 C CA . LEU A 1 263 ? -72.956 -23.719 136.633 1.00 55.22 263 LEU A CA 1
ATOM 2110 C C . LEU A 1 263 ? -73.800 -24.315 137.778 1.00 55.22 263 LEU A C 1
ATOM 2112 O O . LEU A 1 263 ? -73.200 -24.721 138.769 1.00 55.22 263 LEU A O 1
ATOM 2116 N N . PRO A 1 264 ? -75.137 -24.436 137.673 1.00 56.06 264 PRO A N 1
ATOM 2117 C CA . PRO A 1 264 ? -75.943 -25.125 138.683 1.00 56.06 264 PRO A CA 1
ATOM 2118 C C . PRO A 1 264 ? -75.561 -26.608 138.817 1.00 56.06 264 PRO A C 1
ATOM 2120 O O . PRO A 1 264 ? -75.397 -27.107 139.922 1.00 56.06 264 PRO A O 1
ATOM 2123 N N . HIS A 1 265 ? -75.286 -27.288 137.699 1.00 52.91 265 HIS A N 1
ATOM 2124 C CA . HIS A 1 265 ? -74.916 -28.706 137.702 1.00 52.91 265 HIS A CA 1
ATOM 2125 C C . HIS A 1 265 ? -73.498 -28.996 138.216 1.00 52.91 265 HIS A C 1
ATOM 2127 O O . HIS A 1 265 ? -73.266 -30.084 138.728 1.00 52.91 265 HIS A O 1
ATOM 2133 N N . MET A 1 266 ? -72.553 -28.054 138.118 1.00 52.28 266 MET A N 1
ATOM 2134 C CA . MET A 1 266 ? -71.185 -28.266 138.623 1.00 52.28 266 MET A CA 1
ATOM 2135 C C . MET A 1 266 ? -71.032 -28.051 140.136 1.00 52.28 266 MET A C 1
ATOM 2137 O O . MET A 1 266 ? -70.015 -28.453 140.697 1.00 52.28 266 MET A O 1
ATOM 2141 N N . PHE A 1 267 ? -72.005 -27.423 140.805 1.00 51.03 267 PHE A N 1
ATOM 2142 C CA . PHE A 1 267 ? -71.915 -27.092 142.235 1.00 51.03 267 PHE A CA 1
ATOM 2143 C C . PHE A 1 267 ? -73.001 -27.743 143.112 1.00 51.03 267 PHE A C 1
ATOM 2145 O O . PHE A 1 267 ? -72.957 -27.572 144.330 1.00 51.03 267 PHE A O 1
ATOM 2152 N N . ASP A 1 268 ? -73.923 -28.522 142.536 1.00 43.94 268 ASP A N 1
ATOM 2153 C CA . ASP A 1 268 ? -75.009 -29.187 143.277 1.00 43.94 268 ASP A CA 1
ATOM 2154 C C . ASP A 1 268 ? -74.628 -30.542 143.920 1.00 43.94 268 ASP A C 1
ATOM 2156 O O . ASP A 1 268 ? -75.401 -31.070 144.717 1.00 43.94 268 ASP A O 1
ATOM 2160 N N . GLU A 1 269 ? -73.424 -31.085 143.688 1.00 44.25 269 GLU A N 1
ATOM 2161 C CA . GLU A 1 269 ? -72.976 -32.352 144.310 1.00 44.25 269 GLU A CA 1
ATOM 2162 C C . GLU A 1 269 ? -72.062 -32.204 145.543 1.00 44.25 269 GLU A C 1
ATOM 2164 O O . GLU A 1 269 ? -71.618 -33.205 146.103 1.00 44.25 269 GLU A O 1
ATOM 2169 N N . ILE A 1 270 ? -71.821 -30.988 146.053 1.00 42.62 270 ILE A N 1
ATOM 2170 C CA . ILE A 1 270 ? -71.048 -30.799 147.298 1.00 42.62 270 ILE A CA 1
ATOM 2171 C C . ILE A 1 270 ? -71.865 -30.001 148.323 1.00 42.62 270 ILE A C 1
ATOM 2173 O O . ILE A 1 270 ? -71.718 -28.794 148.507 1.00 42.62 270 ILE A O 1
ATOM 2177 N N . SER A 1 271 ? -72.744 -30.720 149.015 1.00 32.50 271 SER A N 1
ATOM 2178 C CA . SER A 1 271 ? -73.380 -30.319 150.278 1.00 32.50 271 SER A CA 1
ATOM 2179 C C . SER A 1 271 ? -72.599 -30.923 151.465 1.00 32.50 271 SER A C 1
ATOM 2181 O O . SER A 1 271 ? -71.914 -31.923 151.250 1.00 32.50 271 SER A O 1
ATOM 2183 N N . PRO A 1 272 ? -72.729 -30.465 152.733 1.00 44.28 272 PRO A N 1
ATOM 2184 C CA . PRO A 1 272 ? -73.349 -29.240 153.258 1.00 44.28 272 PRO A CA 1
ATOM 2185 C C . PRO A 1 272 ? -72.380 -28.424 154.147 1.00 44.28 272 PRO A C 1
ATOM 2187 O O . PRO A 1 272 ? -71.493 -28.974 154.782 1.00 44.28 272 PRO A O 1
ATOM 2190 N N . GLN A 1 273 ? -72.626 -27.124 154.333 1.00 32.91 273 GLN A N 1
ATOM 2191 C CA . GLN A 1 273 ? -72.852 -26.539 155.668 1.00 32.91 273 GLN A CA 1
ATOM 2192 C C . GLN A 1 273 ? -73.183 -25.039 155.588 1.00 32.91 273 GLN A C 1
ATOM 2194 O O . GLN A 1 273 ? -72.768 -24.299 154.701 1.00 32.91 273 GLN A O 1
ATOM 2199 N N . LYS A 1 274 ? -74.002 -24.627 156.557 1.00 41.94 274 LYS A N 1
ATOM 2200 C CA . LYS A 1 274 ? -74.575 -23.299 156.795 1.00 41.94 274 LYS A CA 1
ATOM 2201 C C . LYS A 1 274 ? -73.567 -22.148 156.623 1.00 41.94 274 LYS A C 1
ATOM 2203 O O . LYS A 1 274 ? -72.580 -22.108 157.349 1.00 41.94 274 LYS A O 1
ATOM 2208 N N . LYS A 1 275 ? -73.919 -21.145 155.801 1.00 33.31 275 LYS A N 1
ATOM 2209 C CA . LYS A 1 275 ? -74.004 -19.703 156.153 1.00 33.31 275 LYS A CA 1
ATOM 2210 C C . LYS A 1 275 ? -74.328 -18.821 154.930 1.00 33.31 275 LYS A C 1
ATOM 2212 O O . LYS A 1 275 ? -73.837 -19.053 153.834 1.00 33.31 275 LYS A O 1
ATOM 2217 N N . SER A 1 276 ? -75.164 -17.810 155.194 1.00 47.06 276 SER A N 1
ATOM 2218 C CA . SER A 1 276 ? -75.312 -16.500 154.525 1.00 47.06 276 SER A CA 1
ATOM 2219 C C . SER A 1 276 ? -75.280 -16.437 152.988 1.00 47.06 276 SER A C 1
ATOM 2221 O O . SER A 1 276 ? -74.217 -16.480 152.372 1.00 47.06 276 SER A O 1
ATOM 2223 N N . LYS A 1 277 ? -76.438 -16.175 152.366 1.00 41.19 277 LYS A N 1
ATOM 2224 C CA . LYS A 1 277 ? -76.552 -15.858 150.934 1.00 41.19 277 LYS A CA 1
ATOM 2225 C C . LYS A 1 277 ? -77.265 -14.518 150.740 1.00 41.19 277 LYS A C 1
ATOM 2227 O O . LYS A 1 277 ? -78.484 -14.470 150.780 1.00 41.19 277 LYS A O 1
ATOM 2232 N N . SER A 1 278 ? -76.498 -13.451 150.509 1.00 43.41 278 SER A N 1
ATOM 2233 C CA . SER A 1 278 ? -77.007 -12.283 149.766 1.00 43.41 278 SER A CA 1
ATOM 2234 C C . SER A 1 278 ? -75.945 -11.455 149.021 1.00 43.41 278 SER A C 1
ATOM 2236 O O . SER A 1 278 ? -76.321 -10.498 148.358 1.00 43.41 278 SER A O 1
ATOM 2238 N N . GLN A 1 279 ? -74.646 -11.786 149.049 1.00 42.56 279 GLN A N 1
ATOM 2239 C CA . GLN A 1 279 ? -73.630 -10.944 148.376 1.00 42.56 279 GLN A CA 1
ATOM 2240 C C . GLN A 1 279 ? -72.656 -11.664 147.428 1.00 42.56 279 GLN A C 1
ATOM 2242 O O . GLN A 1 279 ? -71.945 -11.000 146.688 1.00 42.56 279 GLN A O 1
ATOM 2247 N N . ARG A 1 280 ? -72.661 -13.001 147.334 1.00 45.94 280 ARG A N 1
ATOM 2248 C CA . ARG A 1 280 ? -71.673 -13.731 146.504 1.00 45.94 280 ARG A CA 1
ATOM 2249 C C . ARG A 1 280 ? -71.982 -13.837 145.006 1.00 45.94 280 ARG A C 1
ATOM 2251 O O . ARG A 1 280 ? -71.121 -14.272 144.252 1.00 45.94 280 ARG A O 1
ATOM 2258 N N . LEU A 1 281 ? -73.178 -13.454 144.558 1.00 45.59 281 LEU A N 1
ATOM 2259 C CA . LEU A 1 281 ? -73.582 -13.632 143.155 1.00 45.59 281 LEU A CA 1
ATOM 2260 C C . LEU A 1 281 ? -73.102 -12.516 142.213 1.00 45.59 281 LEU A C 1
ATOM 2262 O O . LEU A 1 281 ? -73.137 -12.719 141.007 1.00 45.59 281 LEU A O 1
ATOM 2266 N N . GLN A 1 282 ? -72.623 -11.376 142.726 1.00 45.81 282 GLN A N 1
ATOM 2267 C CA . GLN A 1 282 ? -72.135 -10.281 141.873 1.00 45.81 282 GLN A CA 1
ATOM 2268 C C . GLN A 1 282 ? -70.621 -10.303 141.605 1.00 45.81 282 GLN A C 1
ATOM 2270 O O . GLN A 1 282 ? -70.192 -9.740 140.598 1.00 45.81 282 GLN A O 1
ATOM 2275 N N . GLU A 1 283 ? -69.808 -10.962 142.437 1.00 42.16 283 GLU A N 1
ATOM 2276 C CA . GLU A 1 283 ? -68.344 -10.972 142.254 1.00 42.16 283 GLU A CA 1
ATOM 2277 C C . GLU A 1 283 ? -67.862 -12.044 141.263 1.00 42.16 283 GLU A C 1
ATOM 2279 O O . GLU A 1 283 ? -66.991 -11.767 140.446 1.00 42.16 283 GLU A O 1
ATOM 2284 N N . ILE A 1 284 ? -68.481 -13.230 141.216 1.00 47.22 284 ILE A N 1
ATOM 2285 C CA . ILE A 1 284 ? -67.976 -14.341 140.379 1.00 47.22 284 ILE A CA 1
ATOM 2286 C C . ILE A 1 284 ? -68.195 -14.088 138.874 1.00 47.22 284 ILE A C 1
ATOM 2288 O O . ILE A 1 284 ? -67.397 -14.516 138.043 1.00 47.22 284 ILE A O 1
ATOM 2292 N N . THR A 1 285 ? -69.219 -13.322 138.489 1.00 47.75 285 THR A N 1
ATOM 2293 C CA . THR A 1 285 ? -69.445 -12.951 137.080 1.00 47.75 285 THR A CA 1
ATOM 2294 C C . THR A 1 285 ? -68.456 -11.917 136.537 1.00 47.75 285 THR A C 1
ATOM 2296 O O . THR A 1 285 ? -68.379 -11.765 135.319 1.00 47.75 285 THR A O 1
ATOM 2299 N N . LYS A 1 286 ? -67.688 -11.220 137.388 1.00 47.03 286 LYS A N 1
ATOM 2300 C CA . LYS A 1 286 ? -66.660 -10.269 136.928 1.00 47.03 286 LYS A CA 1
ATOM 2301 C C . LYS A 1 286 ? -65.322 -10.935 136.588 1.00 47.03 286 LYS A C 1
ATOM 2303 O O . LYS A 1 286 ? -64.626 -10.427 135.717 1.00 47.03 286 LYS A O 1
ATOM 2308 N N . ASP A 1 287 ? -65.006 -12.088 137.180 1.00 45.28 287 ASP A N 1
ATOM 2309 C CA . ASP A 1 287 ? -63.663 -12.682 137.071 1.00 45.28 287 ASP A CA 1
ATOM 2310 C C . ASP A 1 287 ? -63.513 -13.798 136.019 1.00 45.28 287 ASP A C 1
ATOM 2312 O O . ASP A 1 287 ? -62.390 -14.186 135.695 1.00 45.28 287 ASP A O 1
ATOM 2316 N N . VAL A 1 288 ? -64.606 -14.297 135.426 1.00 47.31 288 VAL A N 1
ATOM 2317 C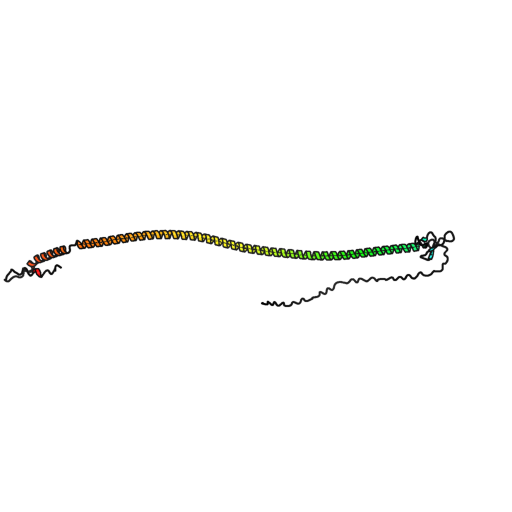 CA . VAL A 1 288 ? -64.546 -15.413 134.451 1.00 47.31 288 VAL A CA 1
ATOM 2318 C C . VAL A 1 288 ? -64.531 -14.940 132.989 1.00 47.31 288 VAL A C 1
ATOM 2320 O O . VAL A 1 288 ? -64.049 -15.655 132.112 1.00 47.31 288 VAL A O 1
ATOM 2323 N N . CYS A 1 289 ? -64.970 -13.712 132.697 1.00 44.34 289 CYS A N 1
ATOM 2324 C CA . CYS A 1 289 ? -64.930 -13.159 131.342 1.00 44.34 289 CYS A CA 1
ATOM 2325 C C . CYS A 1 289 ? -63.874 -12.051 131.219 1.00 44.34 289 CYS A C 1
ATOM 2327 O O . CYS A 1 289 ? -64.166 -10.872 131.391 1.00 44.34 289 CYS A O 1
ATOM 2329 N N . LYS A 1 290 ? -62.645 -12.424 130.841 1.00 47.81 290 LYS A N 1
ATOM 2330 C CA . LYS A 1 290 ? -61.593 -11.484 130.400 1.00 47.81 290 LYS A CA 1
ATOM 2331 C C . LYS A 1 290 ? -61.737 -11.071 128.927 1.00 47.81 290 LYS A C 1
ATOM 2333 O O . LYS A 1 290 ? -60.743 -10.844 128.245 1.00 47.81 290 LYS A O 1
ATOM 2338 N N . CYS A 1 291 ? -62.960 -10.963 128.409 1.00 47.16 291 CYS A N 1
ATOM 2339 C CA . CYS A 1 291 ? -63.167 -10.245 127.153 1.00 47.16 291 CYS A CA 1
ATOM 2340 C C . CYS A 1 291 ? -63.184 -8.751 127.477 1.00 47.16 291 CYS A C 1
ATOM 2342 O O . CYS A 1 291 ? -64.246 -8.167 127.685 1.00 47.16 291 CYS A O 1
ATOM 2344 N N . SER A 1 292 ? -62.002 -8.140 127.561 1.00 38.78 292 SER A N 1
ATOM 2345 C CA . SER A 1 292 ? -61.880 -6.687 127.529 1.00 38.78 292 SER A CA 1
ATOM 2346 C C . SER A 1 292 ? -62.560 -6.185 126.257 1.00 38.78 292 SER A C 1
ATOM 2348 O O . SER A 1 292 ? -62.141 -6.509 125.147 1.00 38.78 292 SER A O 1
ATOM 2350 N N . LEU A 1 293 ? -63.650 -5.440 126.428 1.00 45.53 293 LEU A N 1
ATOM 2351 C CA . LEU A 1 293 ? -64.210 -4.581 125.395 1.00 45.53 293 LEU A CA 1
ATOM 2352 C C . LEU A 1 293 ? -63.269 -3.382 125.233 1.00 45.53 293 LEU A C 1
ATOM 2354 O O . LEU A 1 293 ? -63.490 -2.346 125.851 1.00 45.53 293 LEU A O 1
ATOM 2358 N N . PHE A 1 294 ? -62.212 -3.585 124.449 1.00 36.97 294 PHE A N 1
ATOM 2359 C CA . PHE A 1 294 ? -61.504 -2.590 123.647 1.00 36.97 294 PHE A CA 1
ATOM 2360 C C . PHE A 1 294 ? -61.052 -3.288 122.364 1.00 36.97 294 PHE A C 1
ATOM 2362 O O . PHE A 1 294 ? -60.552 -4.434 122.471 1.00 36.97 294 PHE A O 1
#

Organism: NCBI:txid5963

pLDDT: mean 75.43, std 23.54, range [32.5, 98.25]

InterPro domains:
  IPR011011 Zinc finger, FYVE/PHD-type [SSF57903] (50-103)
  IPR013083 Zinc finger, RING/FYVE/PHD-type [G3DSA:3.30.40.10] (43-131)

Foldseek 3Di:
DDDDDDDDDDDDDPPPDDPPPDDPPPPPPPPDPPPPPPDPDDPPDDDDPPPLQAAPPPRHGVVPDFDWDAAPQPRGTHGPVQWDDPDPPDPHTHGVVRVVVVVVVVVVVVVVVVVVVVVVVVVVVVVVVVVVVVVVVVVVVVVVVVVVVVVVVVVVVVVVVVVVVVVVVVVVVVVVVVVVVVVVVVVVVVVVVVVVVVVVVVVVVVVVVVVVVVVVVVVVVVVVVVVVVVVVVVVVVVVVVPCVVVVVVVVVVVVVVVCVVCVCVVPVPDDDDDDDDDPPPPPVVVPPDPPPPD

Sequence (294 aa):
MRSGIFSSSSSAVSSGRPTSEKYGYAQSNPGGFHQSNFSLSMITPLKNPTHKDSCHICNCSFSLINKKLICKGCGEPMCYMHSSLLDRFNLERICDVCMRQILVKQAEDEIAEVKQRCSGELSFSVLEREEKTRLINKALGRLRKLRIEKKDLIEKFKKEEEKSKKSLQLVSDEVKKIQEEIDEYRKQLEVQKKEEHHNWERMKMTVEDQNALLHEVSKKEVLNYELESNVDNRTKDAQQCLELNVLKKQLCIICNNALAKSLPHMFDEISPQKKSKSQRLQEITKDVCKCSLF

Secondary structure (DSSP, 8-state):
---------------------------------------S-------------B-TTT--BTTSS---EE-TTT--EE-GGGEEES-SS---EEEHHHHHHHHHHHHHHHHHHHHHHHHHHHHHHHHHHHHHHHHHHHHHHHHHHHHHHHHHHHHHHHHHHHHHHHHHHHHHHHHHHHHHHHHHHHHHHHHHHHHHHHHHHHHHHHHHHHHHHHHHHHHHHHHHHHHHHHHHHHHHHHHHH--HHHHHHHHHHHHHHHHHHHHHHHHTTS-------SSTTTTHHHHS------